Protein AF-A0A7S0TJA6-F1 (afdb_monomer)

Radius of gyration: 45.43 Å; Cα contacts (8 Å, |Δi|>4): 21; chains: 1; bounding box: 87×88×120 Å

InterPro domains:
  IPR029488 Hemingway/CFA97 [PF13879] (34-134)
  IPR038792 CFAP97 domain-containing protein 1/2 [PTHR33768] (17-173)

Solvent-accessible surface area (backbone atoms only — not comparable to full-atom values): 13278 Å² total; per-residue (Å²): 133,87,81,76,90,69,82,76,89,82,84,83,71,93,67,97,55,96,47,66,70,60,46,52,54,51,51,51,53,50,51,50,52,48,52,52,48,61,74,69,52,76,78,92,64,88,83,70,81,59,77,68,68,73,39,65,76,74,69,42,66,60,67,59,53,51,53,52,51,52,52,50,53,51,52,51,54,51,50,52,54,49,51,54,52,51,49,52,52,62,74,59,38,73,90,64,54,92,79,58,82,80,78,66,86,79,44,72,86,75,37,64,64,64,49,48,54,52,50,51,50,51,53,49,54,52,49,52,52,52,50,52,49,60,74,68,52,73,74,93,68,57,67,71,57,51,53,55,51,47,53,53,50,50,53,50,47,60,72,72,43,94,59,86,84,78,74,79,78,75,84,69,72,92,73,73,85,74,76,76,72,86,72,76,83,72,82,90,82,85,87,89,84,85,80,88,79,87,75,83,134

Sequence (201 aa):
MSKFYMAPLTGTENHVSANELLRHRVTQNDILRHKTRLKNMKPSIDNKPPQSSMLKHLVTNRKKKEIEFQRYSEIERENYRLLDKMSKIMVRGAANSVFGLHSNLNCPALDGEKARTRKTRILLEENQVMLRRILQTKPYYSTMEWDRHTEKTDELMGQMCRYPVRLAKNQGDSSSLHHGDTTAVSDTASQASSRLGSSRP

Organism: Hemiselmis andersenii (NCBI:txid464988)

pLDDT: mean 75.86, std 19.29, range [35.56, 98.38]

Mean predicted aligned error: 20.94 Å

Foldseek 3Di:
DDPDDDDPCPVPDDDPDPDPVVSVVVVVVVVVVVVVCVVPDDDPDDPDDDPVCPDPCNVDPPVVVVVVVVVVVVVVVVVVVVVVVVVVDVVVDCVCDDPNPPPPVPDVVPPVVNVVVVVVVVVVVVVVVVVVCVVPDDDPDDPVVVVVVVVVVQVVCCVPDPDDDPPPPPPPDPPDPPPPPPDDPPDPPDDDDDDDDDDDD

Structure (mmCIF, N/CA/C/O backbone):
data_AF-A0A7S0TJA6-F1
#
_entry.id   AF-A0A7S0TJA6-F1
#
loop_
_atom_site.group_PDB
_atom_site.id
_atom_site.type_symbol
_atom_site.label_atom_id
_atom_site.label_alt_id
_atom_site.label_comp_id
_atom_site.label_asym_id
_atom_site.label_entity_id
_atom_site.label_seq_id
_atom_site.pdbx_PDB_ins_code
_atom_site.Cartn_x
_atom_site.Cartn_y
_atom_site.Cartn_z
_atom_site.occupancy
_atom_site.B_iso_or_equiv
_atom_site.auth_seq_id
_atom_site.auth_comp_id
_atom_site.auth_asym_id
_atom_site.auth_atom_id
_atom_site.pdbx_PDB_model_num
ATOM 1 N N . MET A 1 1 ? -5.062 50.729 31.902 1.00 41.84 1 MET A N 1
ATOM 2 C CA . MET A 1 1 ? -5.967 50.393 33.026 1.00 41.84 1 MET A CA 1
ATOM 3 C C . MET A 1 1 ? -6.947 49.329 32.555 1.00 41.84 1 MET A C 1
ATOM 5 O O . MET A 1 1 ? -7.736 49.607 31.662 1.00 41.84 1 MET A O 1
ATOM 9 N N . SER A 1 2 ? -6.838 48.103 33.073 1.00 46.56 2 SER A N 1
ATOM 10 C CA . SER A 1 2 ? -7.750 47.006 32.724 1.00 46.56 2 SER A CA 1
ATOM 11 C C . SER A 1 2 ? -9.142 47.319 33.278 1.00 46.56 2 SER A C 1
ATOM 13 O O . SER A 1 2 ? -9.307 47.417 34.494 1.00 46.56 2 SER A O 1
ATOM 15 N N . LYS A 1 3 ? -10.123 47.552 32.400 1.00 55.75 3 LYS A N 1
ATOM 16 C CA . LYS A 1 3 ? -11.520 47.756 32.796 1.00 55.75 3 LYS A CA 1
ATOM 17 C C . LYS A 1 3 ? -12.084 46.395 33.205 1.00 55.75 3 LYS A C 1
ATOM 19 O O . LYS A 1 3 ? -12.455 45.597 32.350 1.00 55.75 3 LYS A O 1
ATOM 24 N N . PHE A 1 4 ? -12.090 46.106 34.504 1.00 64.12 4 PHE A N 1
ATOM 25 C CA . PHE A 1 4 ? -12.776 44.930 35.031 1.00 64.12 4 PHE A CA 1
ATOM 26 C C . PHE A 1 4 ? -14.278 45.079 34.776 1.00 64.12 4 PHE A C 1
ATOM 28 O O . PHE A 1 4 ? -14.872 46.094 35.130 1.00 64.12 4 PHE A O 1
ATOM 35 N N . TYR A 1 5 ? -14.871 44.082 34.123 1.00 69.31 5 TYR A N 1
ATOM 36 C CA . TYR A 1 5 ? -16.298 44.061 33.826 1.00 69.31 5 TYR A CA 1
ATOM 37 C C . TYR A 1 5 ? -17.110 44.017 35.130 1.00 69.31 5 TYR A C 1
ATOM 39 O O . TYR A 1 5 ? -16.955 43.098 35.934 1.00 69.31 5 TYR A O 1
ATOM 47 N N . MET A 1 6 ? -17.961 45.023 35.320 1.00 67.88 6 MET A N 1
ATOM 48 C CA . MET A 1 6 ? -19.033 45.062 36.316 1.00 67.88 6 MET A CA 1
ATOM 49 C C . MET A 1 6 ? -20.341 44.837 35.567 1.00 67.88 6 MET A C 1
ATOM 51 O O . MET A 1 6 ? -20.606 45.544 34.593 1.00 67.88 6 MET A O 1
ATOM 55 N N . ALA A 1 7 ? -21.155 43.877 36.004 1.00 66.38 7 ALA A N 1
ATOM 56 C CA . ALA A 1 7 ? -22.486 43.710 35.435 1.00 66.38 7 ALA A CA 1
ATOM 57 C C . ALA A 1 7 ? -23.307 45.001 35.665 1.00 66.38 7 ALA A C 1
ATOM 59 O O . ALA A 1 7 ? -23.239 45.583 36.755 1.00 66.38 7 ALA A O 1
ATOM 60 N N . PRO A 1 8 ? -24.035 45.508 34.655 1.00 66.50 8 PRO A N 1
ATOM 61 C CA . PRO A 1 8 ? -24.899 46.672 34.831 1.00 66.50 8 PRO A CA 1
ATOM 62 C C . PRO A 1 8 ? -26.010 46.351 35.838 1.00 66.50 8 PRO A C 1
ATOM 64 O O . PRO A 1 8 ? -26.447 45.210 35.929 1.00 66.50 8 PRO A O 1
ATOM 67 N N . LEU A 1 9 ? -26.459 47.348 36.606 1.00 67.06 9 LEU A N 1
ATOM 68 C CA . LEU A 1 9 ? -27.549 47.164 37.569 1.00 67.06 9 LEU A CA 1
ATOM 69 C C . LEU A 1 9 ? -28.839 46.847 36.808 1.00 67.06 9 LEU A C 1
ATOM 71 O O . LEU A 1 9 ? -29.436 47.731 36.202 1.00 67.06 9 LEU A O 1
ATOM 75 N N . THR A 1 10 ? -29.260 45.585 36.839 1.00 65.94 10 THR A N 1
ATOM 76 C CA . THR A 1 10 ? -30.475 45.114 36.151 1.00 65.94 10 THR A CA 1
ATOM 77 C C . THR A 1 10 ? -31.748 45.277 36.995 1.00 65.94 10 THR A C 1
ATOM 79 O O . THR A 1 10 ? -32.836 44.917 36.558 1.00 65.94 10 THR A O 1
ATOM 82 N N . GLY A 1 11 ? -31.631 45.859 38.197 1.00 61.41 11 GLY A N 1
ATOM 83 C CA . GLY A 1 11 ? -32.753 46.165 39.095 1.00 61.41 11 GLY A CA 1
ATOM 84 C C . GLY A 1 11 ? -33.255 44.981 39.928 1.00 61.41 11 GLY A C 1
ATOM 85 O O . GLY A 1 11 ? -34.062 45.175 40.829 1.00 61.41 11 GLY A O 1
ATOM 86 N N . THR A 1 12 ? -32.748 43.773 39.682 1.00 60.88 12 THR A N 1
ATOM 87 C CA . THR A 1 12 ? -33.172 42.536 40.362 1.00 60.88 12 THR A CA 1
ATOM 88 C C . THR A 1 12 ? -32.157 42.034 41.397 1.00 60.88 12 THR A C 1
ATOM 90 O O . THR A 1 12 ? -32.279 40.919 41.897 1.00 60.88 12 THR A O 1
ATOM 93 N N . GLU A 1 13 ? -31.119 42.820 41.695 1.00 64.31 13 GLU A N 1
ATOM 94 C CA . GLU A 1 13 ? -29.955 42.386 42.474 1.00 64.31 13 GLU A CA 1
ATOM 95 C C . GLU A 1 13 ? -29.950 42.982 43.891 1.00 64.31 13 GLU A C 1
ATOM 97 O O . GLU A 1 13 ? -29.995 44.204 44.070 1.00 64.31 13 GLU A O 1
ATOM 102 N N . ASN A 1 14 ? -29.817 42.115 44.903 1.00 60.31 14 ASN A N 1
ATOM 103 C CA . ASN A 1 14 ? -29.604 42.500 46.301 1.00 60.31 14 ASN A CA 1
ATOM 104 C C . ASN A 1 14 ? -28.180 43.057 46.467 1.00 60.31 14 ASN A C 1
ATOM 106 O O . ASN A 1 14 ? -27.226 42.304 46.665 1.00 60.31 14 ASN A O 1
ATOM 110 N N . HIS A 1 15 ? -28.016 44.373 46.360 1.00 62.72 15 HIS A N 1
ATOM 111 C CA . HIS A 1 15 ? -26.725 45.037 46.518 1.00 62.72 15 HIS A CA 1
ATOM 112 C C . HIS A 1 15 ? -26.526 45.506 47.963 1.00 62.72 15 HIS A C 1
ATOM 114 O O . HIS A 1 15 ? -27.429 46.038 48.600 1.00 62.72 15 HIS A O 1
ATOM 120 N N . VAL A 1 16 ? -25.311 45.318 48.482 1.00 63.62 16 VAL A N 1
ATOM 121 C CA . VAL A 1 16 ? -24.947 45.634 49.877 1.00 63.62 16 VAL A CA 1
ATOM 122 C C . VAL A 1 16 ? -24.983 47.147 50.157 1.00 63.62 16 VAL A C 1
ATOM 124 O O . VAL A 1 16 ? -25.139 47.560 51.302 1.00 63.62 16 VAL A O 1
ATOM 127 N N . SER A 1 17 ? -24.811 47.990 49.129 1.00 67.06 17 SER A N 1
ATOM 128 C CA . SER A 1 17 ? -24.777 49.454 49.254 1.00 67.06 17 SER A CA 1
ATOM 129 C C . SER A 1 17 ? -24.914 50.149 47.892 1.00 67.06 17 SER A C 1
ATOM 131 O O . SER A 1 17 ? -24.447 49.617 46.885 1.00 67.06 17 SER A O 1
ATOM 133 N N . ALA A 1 18 ? -25.482 51.362 47.872 1.00 67.31 18 ALA A N 1
ATOM 134 C CA . ALA A 1 18 ? -25.529 52.256 46.706 1.00 67.31 18 ALA A CA 1
ATOM 135 C C . ALA A 1 18 ? -24.167 52.911 46.363 1.00 67.31 18 ALA A C 1
ATOM 137 O O . ALA A 1 18 ? -24.057 53.641 45.382 1.00 67.31 18 ALA A O 1
ATOM 138 N N . ASN A 1 19 ? -23.121 52.679 47.169 1.00 80.06 19 ASN A N 1
ATOM 139 C CA . ASN A 1 19 ? -21.779 53.212 46.930 1.00 80.06 19 ASN A CA 1
ATOM 140 C C . ASN A 1 19 ? -20.977 52.324 45.956 1.00 80.06 19 ASN A C 1
ATOM 142 O O . ASN A 1 19 ? -20.667 51.167 46.257 1.00 80.06 19 ASN A O 1
ATOM 146 N N . GLU A 1 20 ? -20.569 52.902 44.822 1.00 75.25 20 GLU A N 1
ATOM 147 C CA . GLU A 1 20 ? -19.869 52.209 43.730 1.00 75.25 20 GLU A CA 1
ATOM 148 C C . GLU A 1 20 ? -18.533 51.571 44.158 1.00 75.25 20 GLU A C 1
ATOM 150 O O . GLU A 1 20 ? -18.198 50.468 43.727 1.00 75.25 20 GLU A O 1
ATOM 155 N N . LEU A 1 21 ? -17.781 52.197 45.073 1.00 80.06 21 LEU A N 1
ATOM 156 C CA . LEU A 1 21 ? -16.514 51.639 45.568 1.00 80.06 21 LEU A CA 1
ATOM 157 C C . LEU A 1 21 ? -16.731 50.354 46.372 1.00 80.06 21 LEU A C 1
ATOM 159 O O . LEU A 1 21 ? -15.963 49.393 46.255 1.00 80.06 21 LEU A O 1
ATOM 163 N N . LEU A 1 22 ? -17.782 50.334 47.195 1.00 80.19 22 LEU A N 1
ATOM 164 C CA . LEU A 1 22 ? -18.139 49.164 47.993 1.00 80.19 22 LEU A CA 1
ATOM 165 C C . LEU A 1 22 ? -18.620 48.032 47.090 1.00 80.19 22 LEU A C 1
ATOM 167 O O . LEU A 1 22 ? -18.188 46.892 47.258 1.00 80.19 22 LEU A O 1
ATOM 171 N N . ARG A 1 23 ? -19.428 48.358 46.080 1.00 79.00 23 ARG A N 1
ATOM 172 C CA . ARG A 1 23 ? -19.883 47.411 45.062 1.00 79.00 23 ARG A CA 1
ATOM 173 C C . ARG A 1 23 ? -18.719 46.799 44.284 1.00 79.00 23 ARG A C 1
ATOM 175 O O . ARG A 1 23 ? -18.663 45.575 44.128 1.00 79.00 23 ARG A O 1
ATOM 182 N N . HIS A 1 24 ? -17.750 47.620 43.879 1.00 81.12 24 HIS A N 1
ATOM 183 C CA . HIS A 1 24 ? -16.539 47.140 43.227 1.00 81.12 24 HIS A CA 1
ATOM 184 C C . HIS A 1 24 ? -15.785 46.154 44.129 1.00 81.12 24 HIS A C 1
ATOM 186 O O . HIS A 1 24 ? -15.479 45.040 43.710 1.00 81.12 24 HIS A O 1
ATOM 192 N N . ARG A 1 25 ? -15.539 46.510 45.397 1.00 84.00 25 ARG A N 1
ATOM 193 C CA . ARG A 1 25 ? -14.832 45.638 46.350 1.00 84.00 25 ARG A CA 1
ATOM 194 C C . ARG A 1 25 ? -15.566 44.313 46.597 1.00 84.00 25 ARG A C 1
ATOM 196 O O . ARG A 1 25 ? -14.919 43.269 46.604 1.00 84.00 25 ARG A O 1
ATOM 203 N N . VAL A 1 26 ? -16.887 44.338 46.785 1.00 83.94 26 VAL A N 1
ATOM 204 C CA . VAL A 1 26 ? -17.699 43.128 47.018 1.00 83.94 26 VAL A CA 1
ATOM 205 C C . VAL A 1 26 ? -17.649 42.205 45.806 1.00 83.94 26 VAL A C 1
ATOM 207 O O . VAL A 1 26 ? -17.304 41.036 45.948 1.00 83.94 26 VAL A O 1
ATOM 210 N N . THR A 1 27 ? -17.869 42.737 44.606 1.00 83.00 27 THR A N 1
ATOM 211 C CA . THR A 1 27 ? -17.836 41.926 43.383 1.00 83.00 27 THR A CA 1
ATOM 212 C C . THR A 1 27 ? -16.442 41.354 43.125 1.00 83.00 27 THR A C 1
ATOM 214 O O . THR A 1 27 ? -16.315 40.199 42.729 1.00 83.00 27 THR A O 1
ATOM 217 N N . GLN A 1 28 ? -15.373 42.114 43.395 1.00 85.19 28 GLN A N 1
ATOM 218 C CA . GLN A 1 28 ? -14.005 41.591 43.308 1.00 85.19 28 GLN A CA 1
ATOM 219 C C . GLN A 1 28 ? -13.795 40.434 44.291 1.00 85.19 28 GLN A C 1
ATOM 221 O O . GLN A 1 28 ? -13.287 39.385 43.900 1.00 85.19 28 GLN A O 1
ATOM 226 N N . ASN A 1 29 ? -14.243 40.574 45.540 1.00 88.44 29 ASN A N 1
ATOM 227 C CA . ASN A 1 29 ? -14.186 39.493 46.524 1.00 88.44 29 ASN A CA 1
ATOM 228 C C . ASN A 1 29 ? -15.014 38.269 46.103 1.00 88.44 29 ASN A C 1
ATOM 230 O O . ASN A 1 29 ? -14.578 37.139 46.317 1.00 88.44 29 ASN A O 1
ATOM 234 N N . ASP A 1 30 ? -16.168 38.469 45.473 1.00 87.38 30 ASP A N 1
ATOM 235 C CA . ASP A 1 30 ? -17.019 37.396 44.960 1.00 87.38 30 ASP A CA 1
ATOM 236 C C . ASP A 1 30 ? -16.374 36.672 43.777 1.00 87.38 30 ASP A C 1
ATOM 238 O O . ASP A 1 30 ? -16.362 35.441 43.745 1.00 87.38 30 ASP A O 1
ATOM 242 N N . ILE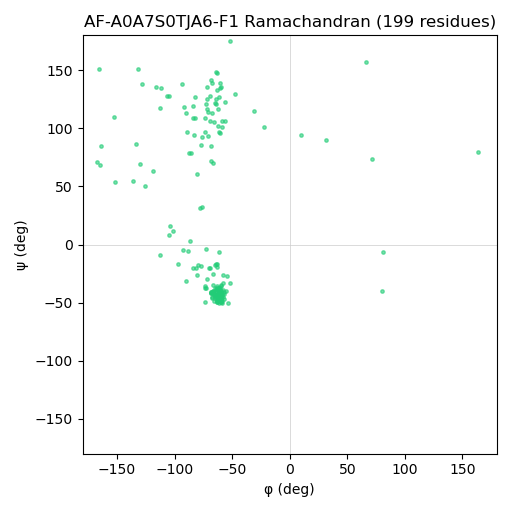 A 1 31 ? -15.753 37.414 42.856 1.00 89.38 31 ILE A N 1
ATOM 243 C CA . ILE A 1 31 ? -14.965 36.864 41.747 1.00 89.38 31 ILE A CA 1
ATOM 244 C C . ILE A 1 31 ? -13.777 36.071 42.289 1.00 89.38 31 ILE A C 1
ATOM 246 O O . ILE A 1 31 ? -13.522 34.955 41.834 1.00 89.38 31 ILE A O 1
ATOM 250 N N . LEU A 1 32 ? -13.049 36.614 43.267 1.00 92.88 32 LEU A N 1
ATOM 251 C CA . LEU A 1 32 ? -11.929 35.922 43.902 1.00 92.88 32 LEU A CA 1
ATOM 252 C C . LEU A 1 32 ? -12.408 34.643 44.594 1.00 92.88 32 LEU A C 1
ATOM 254 O O . LEU A 1 32 ? -11.830 33.582 44.366 1.00 92.88 32 LEU A O 1
ATOM 258 N N . ARG A 1 33 ? -13.506 34.707 45.355 1.00 93.31 33 ARG A N 1
ATOM 259 C CA . ARG A 1 33 ? -14.132 33.547 46.006 1.00 93.31 33 ARG A CA 1
ATOM 260 C C . ARG A 1 33 ? -14.620 32.508 44.994 1.00 93.31 33 ARG A C 1
ATOM 262 O O . ARG A 1 33 ? -14.518 31.310 45.239 1.00 93.31 33 ARG A O 1
ATOM 269 N N . HIS A 1 34 ? -15.149 32.936 43.854 1.00 94.44 34 HIS A N 1
ATOM 270 C CA . HIS A 1 34 ? -15.557 32.036 42.782 1.00 94.44 34 HIS A CA 1
ATOM 271 C C . HIS A 1 34 ? -14.344 31.350 42.143 1.00 94.44 34 HIS A C 1
ATOM 273 O O . HIS A 1 34 ? -14.330 30.129 42.007 1.00 94.44 34 HIS A O 1
ATOM 279 N N . LYS A 1 35 ? -13.281 32.103 41.842 1.00 95.00 35 LYS A N 1
ATOM 280 C CA . LYS A 1 35 ? -12.029 31.558 41.300 1.00 95.00 35 LYS A CA 1
ATOM 281 C C . LYS A 1 35 ? -11.358 30.575 42.258 1.00 95.00 35 LYS A C 1
ATOM 283 O O . LYS A 1 35 ? -10.867 29.542 41.809 1.00 95.00 35 LYS A O 1
ATOM 288 N N . THR A 1 36 ? -11.350 30.853 43.563 1.00 95.81 36 THR A N 1
ATOM 289 C CA . THR A 1 36 ? -10.804 29.917 44.559 1.00 95.81 36 THR A CA 1
ATOM 290 C C . THR A 1 36 ? -11.642 28.645 44.645 1.00 95.81 36 THR A C 1
ATOM 292 O O . THR A 1 36 ? -11.074 27.555 44.676 1.00 95.81 36 THR A O 1
ATOM 295 N N . ARG A 1 37 ? -12.978 28.751 44.593 1.00 95.25 37 ARG A N 1
ATOM 296 C CA . ARG A 1 37 ? -13.871 27.583 44.508 1.00 95.25 37 ARG A CA 1
ATOM 297 C C . ARG A 1 37 ? -13.607 26.753 43.256 1.00 95.25 37 ARG A C 1
ATOM 299 O O . ARG A 1 37 ? -13.447 25.549 43.387 1.00 95.25 37 ARG A O 1
ATOM 306 N N . LEU A 1 38 ? -13.497 27.377 42.080 1.00 93.56 38 LEU A N 1
ATOM 307 C CA . LEU A 1 38 ? -13.185 26.677 40.829 1.00 93.56 38 LEU A CA 1
ATOM 308 C C . LEU A 1 38 ? -11.834 25.959 40.893 1.00 93.56 38 LEU A C 1
ATOM 310 O O . LEU A 1 38 ? -11.737 24.809 40.483 1.00 93.56 38 LEU A O 1
ATOM 314 N N . LYS A 1 39 ? -10.804 26.612 41.446 1.00 93.62 39 LYS A N 1
ATOM 315 C CA . LYS A 1 39 ? -9.466 26.020 41.593 1.00 93.62 39 LYS A CA 1
ATOM 316 C C . LYS A 1 39 ? -9.461 24.801 42.522 1.00 93.62 39 LYS A C 1
ATOM 318 O O . LYS A 1 39 ? -8.716 23.859 42.280 1.00 93.62 39 LYS A O 1
ATOM 323 N N . ASN A 1 40 ? -10.277 24.830 43.573 1.00 94.38 40 ASN A N 1
ATOM 324 C CA . ASN A 1 40 ? -10.350 23.767 44.578 1.00 94.38 40 ASN A CA 1
ATOM 325 C C . ASN A 1 40 ? -11.428 22.713 44.270 1.00 94.38 40 ASN A C 1
ATOM 327 O O . ASN A 1 40 ? -11.564 21.736 45.009 1.00 94.38 40 ASN A O 1
ATOM 331 N N . MET A 1 41 ? -12.218 22.909 43.213 1.00 92.44 41 MET A N 1
ATOM 332 C CA . MET A 1 41 ? -13.281 21.993 42.824 1.00 92.44 41 MET A CA 1
ATOM 333 C C . MET A 1 41 ? -12.675 20.691 42.297 1.00 92.44 41 MET A C 1
ATOM 335 O O . MET A 1 41 ? -11.825 20.697 41.408 1.00 92.44 41 MET A O 1
ATOM 339 N N . LYS A 1 42 ? -13.123 19.556 42.840 1.00 86.88 42 LYS A N 1
ATOM 340 C CA . LYS A 1 42 ? -12.711 18.240 42.345 1.00 86.88 42 LYS A CA 1
ATOM 341 C C . LYS A 1 42 ? -13.380 17.981 40.986 1.00 86.88 42 LYS A C 1
ATOM 343 O O . LYS A 1 42 ? -14.577 18.250 40.861 1.00 86.88 42 LYS A O 1
ATOM 348 N N . PRO A 1 43 ? -12.655 17.466 39.978 1.00 85.88 43 PRO A N 1
ATOM 349 C CA . PRO A 1 43 ? -13.272 17.074 38.717 1.00 85.88 43 PRO A CA 1
ATOM 350 C C . PRO A 1 43 ? -14.275 15.938 38.963 1.00 85.88 43 PRO A C 1
ATOM 352 O O . PRO A 1 43 ? -13.968 14.980 39.669 1.00 85.88 43 PRO A O 1
ATOM 355 N N . SER A 1 44 ? -15.475 16.059 38.389 1.00 86.81 44 SER A N 1
ATOM 356 C CA . SER A 1 44 ? -16.537 15.047 38.522 1.00 86.81 44 SER A CA 1
ATOM 357 C C . SER A 1 44 ? -16.340 13.843 37.597 1.00 86.81 44 SER A C 1
ATOM 359 O O . SER A 1 44 ? -16.976 12.813 37.797 1.00 86.81 44 SER A O 1
ATOM 361 N N . ILE A 1 45 ? -15.504 13.986 36.567 1.00 86.94 45 ILE A N 1
ATOM 362 C CA . ILE A 1 45 ? -15.245 12.974 35.542 1.00 86.94 45 ILE A CA 1
ATOM 363 C C . ILE A 1 45 ? -13.731 12.791 35.454 1.00 86.94 45 ILE A C 1
ATOM 365 O O . ILE A 1 45 ? -12.977 13.768 35.515 1.00 86.94 45 ILE A O 1
ATOM 369 N N . ASP A 1 46 ? -13.288 11.542 35.338 1.00 85.50 46 ASP A N 1
ATOM 370 C CA . ASP A 1 46 ? -11.887 11.236 35.074 1.00 85.50 46 ASP A CA 1
ATOM 371 C C . ASP A 1 46 ? -11.537 11.604 33.625 1.00 85.50 46 ASP A C 1
ATOM 373 O O . ASP A 1 46 ? -12.075 11.033 32.681 1.00 85.50 46 ASP A O 1
ATOM 377 N N . ASN A 1 47 ? -10.630 12.568 33.464 1.00 84.88 47 ASN A N 1
ATOM 378 C CA . ASN A 1 47 ? -10.120 13.013 32.165 1.00 84.88 47 ASN A CA 1
ATOM 379 C C . ASN A 1 47 ? -8.732 12.428 31.852 1.00 84.88 47 ASN A C 1
ATOM 381 O O . ASN A 1 47 ? -8.047 12.910 30.947 1.00 84.88 47 ASN A O 1
ATOM 385 N N . LYS A 1 48 ? -8.260 11.436 32.618 1.00 85.50 48 LYS A N 1
ATOM 386 C CA . LYS A 1 48 ? -6.988 10.775 32.321 1.00 85.50 48 LYS A CA 1
ATOM 387 C C . LYS A 1 48 ? -7.111 9.955 31.034 1.00 85.50 48 LYS A C 1
ATOM 389 O O . LYS A 1 48 ? -8.138 9.315 30.805 1.00 85.50 48 LYS A O 1
ATOM 394 N N . PRO A 1 49 ? -6.064 9.932 30.193 1.00 81.81 49 PRO A N 1
ATOM 395 C CA . PRO A 1 49 ? -6.056 9.056 29.035 1.00 81.81 49 PRO A CA 1
ATOM 396 C C . PRO A 1 49 ? -6.154 7.592 29.500 1.00 81.81 49 PRO A C 1
ATOM 398 O O . PRO A 1 49 ? -5.515 7.216 30.489 1.00 81.81 49 PRO A O 1
ATOM 401 N N . PRO A 1 50 ? -6.942 6.748 28.813 1.00 85.88 50 PRO A N 1
ATOM 402 C CA . PRO A 1 50 ? -7.091 5.353 29.199 1.00 85.88 50 PRO A CA 1
ATOM 403 C C . PRO A 1 50 ? -5.750 4.624 29.073 1.00 85.88 50 PRO A C 1
ATOM 405 O O . PRO A 1 50 ? -4.958 4.918 28.175 1.00 85.88 50 PRO A O 1
ATOM 408 N N . GLN A 1 51 ? -5.512 3.622 29.925 1.00 80.06 51 GLN A N 1
ATOM 409 C CA . GLN A 1 51 ? -4.297 2.785 29.884 1.00 80.06 51 GLN A CA 1
ATOM 410 C C . GLN A 1 51 ? -4.074 2.144 28.502 1.00 80.06 51 GLN A C 1
ATOM 412 O O . GLN A 1 51 ? -2.939 1.912 28.090 1.00 80.06 51 GLN A O 1
ATOM 417 N N . SER A 1 52 ? -5.160 1.933 27.748 1.00 78.75 52 SER A N 1
ATOM 418 C CA . SER A 1 52 ? -5.120 1.435 26.374 1.00 78.75 52 SER A CA 1
ATOM 419 C C . SER A 1 52 ? -4.295 2.323 25.432 1.00 78.75 52 SER A C 1
ATOM 421 O O . SER A 1 52 ? -3.608 1.820 24.547 1.00 78.75 52 SER A O 1
ATOM 423 N N . SER A 1 53 ? -4.279 3.637 25.656 1.00 78.62 53 SER A N 1
ATOM 424 C CA . SER A 1 53 ? -3.503 4.583 24.843 1.00 78.62 53 SER A CA 1
ATOM 425 C C . SER A 1 53 ? -1.985 4.365 24.915 1.00 78.62 53 SER A C 1
ATOM 427 O O . SER A 1 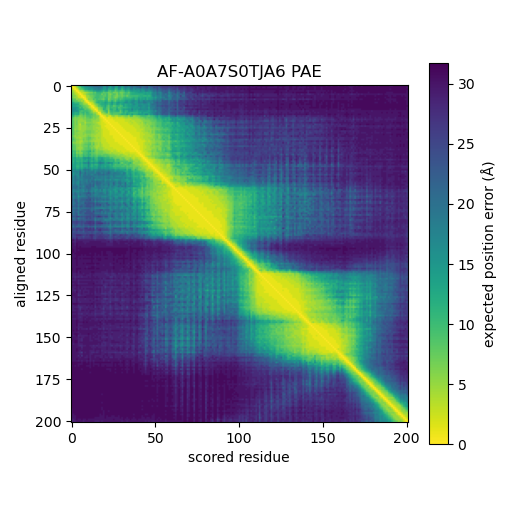53 ? -1.272 4.793 24.012 1.00 78.62 53 SER A O 1
ATOM 429 N N . MET A 1 54 ? -1.481 3.664 25.939 1.00 78.44 54 MET A N 1
ATOM 430 C CA . MET A 1 54 ? -0.050 3.383 26.107 1.00 78.44 54 MET A CA 1
ATOM 431 C C . MET A 1 54 ? 0.406 2.092 25.408 1.00 78.44 54 MET A C 1
ATOM 433 O O . MET A 1 54 ? 1.606 1.801 25.375 1.00 78.44 54 MET A O 1
ATOM 437 N N . LEU A 1 55 ? -0.506 1.300 24.824 1.00 84.00 55 LEU A N 1
ATOM 438 C CA . LEU A 1 55 ? -0.106 0.097 24.095 1.00 84.00 55 LEU A CA 1
ATOM 439 C C . LEU A 1 55 ? 0.572 0.463 22.772 1.00 84.00 55 LEU A C 1
ATOM 441 O O . LEU A 1 55 ? 0.008 1.131 21.906 1.00 84.00 55 LEU A O 1
ATOM 445 N N . LYS A 1 56 ? 1.786 -0.062 22.576 1.00 77.44 56 LYS A N 1
ATOM 446 C CA . LYS A 1 56 ? 2.640 0.211 21.406 1.00 77.44 56 LYS A CA 1
ATOM 447 C C . LYS A 1 56 ? 1.933 -0.015 20.060 1.00 77.44 56 LYS A C 1
ATOM 449 O O . LYS A 1 56 ? 2.212 0.706 19.104 1.00 77.44 56 LYS A O 1
ATOM 454 N N . HIS A 1 57 ? 1.021 -0.989 19.988 1.00 79.38 57 HIS A N 1
ATOM 455 C CA . HIS A 1 57 ? 0.277 -1.321 18.768 1.00 79.38 57 HIS A CA 1
ATOM 456 C C . HIS A 1 57 ? -0.870 -0.346 18.445 1.00 79.38 57 HIS A C 1
ATOM 458 O O . HIS A 1 57 ? -1.307 -0.310 17.300 1.00 79.38 57 HIS A O 1
ATOM 464 N N . LEU A 1 58 ? -1.334 0.451 19.416 1.00 79.31 58 LEU A N 1
ATOM 465 C CA . LEU A 1 58 ? -2.309 1.531 19.206 1.00 79.31 58 LEU A CA 1
ATOM 466 C C . LEU A 1 58 ? -1.615 2.864 18.896 1.00 79.31 58 LEU A C 1
ATOM 468 O O . LEU A 1 58 ? -2.122 3.656 18.110 1.00 79.31 58 LEU A O 1
ATOM 472 N N . VAL A 1 59 ? -0.419 3.079 19.451 1.00 83.44 59 VAL A N 1
ATOM 473 C CA . VAL A 1 59 ? 0.402 4.274 19.189 1.00 83.44 59 VAL A CA 1
ATOM 474 C C . VAL A 1 59 ? 1.038 4.232 17.796 1.00 83.44 59 VAL A C 1
ATOM 476 O O . VAL A 1 59 ? 1.162 5.255 17.126 1.00 83.44 59 VAL A O 1
ATOM 479 N N . THR A 1 60 ? 1.466 3.050 17.343 1.00 85.62 60 THR A N 1
ATOM 480 C CA . THR A 1 60 ? 2.184 2.898 16.073 1.00 85.62 60 THR A CA 1
ATOM 481 C C . THR A 1 60 ? 1.361 2.132 15.048 1.00 85.62 60 THR A C 1
ATOM 483 O O . THR A 1 60 ? 1.143 0.930 15.180 1.00 85.62 60 THR A O 1
ATOM 486 N N . ASN A 1 61 ? 1.024 2.789 13.938 1.00 87.44 61 ASN A N 1
ATOM 487 C CA . ASN A 1 61 ? 0.471 2.105 12.774 1.00 87.44 61 ASN A CA 1
ATOM 488 C C . ASN A 1 61 ? 1.587 1.360 12.014 1.00 87.44 61 ASN A C 1
ATOM 490 O O . ASN A 1 61 ? 2.260 1.926 11.149 1.00 87.44 61 ASN A O 1
ATOM 494 N N . ARG A 1 62 ? 1.792 0.080 12.353 1.00 89.69 62 ARG A N 1
ATOM 495 C CA . ARG A 1 62 ? 2.825 -0.778 11.743 1.00 89.69 62 ARG A CA 1
ATOM 496 C C . ARG A 1 62 ? 2.672 -0.880 10.224 1.00 89.69 62 ARG A C 1
ATOM 498 O O . ARG A 1 62 ? 3.664 -0.777 9.516 1.00 89.69 62 ARG A O 1
ATOM 505 N N . LYS A 1 63 ? 1.438 -1.008 9.722 1.00 92.88 63 LYS A N 1
ATOM 506 C CA . LYS A 1 63 ? 1.163 -1.112 8.281 1.00 92.88 63 LYS A CA 1
ATOM 507 C C . LYS A 1 63 ? 1.578 0.152 7.531 1.00 92.88 63 LYS A C 1
ATOM 509 O O . LYS A 1 63 ? 2.144 0.060 6.450 1.00 92.88 63 LYS A O 1
ATOM 514 N N . LYS A 1 64 ? 1.340 1.330 8.115 1.00 94.31 64 LYS A N 1
ATOM 515 C CA . LYS A 1 64 ? 1.799 2.598 7.534 1.00 94.31 64 LYS A CA 1
ATOM 516 C C . LYS A 1 64 ? 3.326 2.631 7.408 1.00 94.31 64 LYS A C 1
ATOM 518 O O . LYS A 1 64 ? 3.820 2.963 6.339 1.00 94.31 64 LYS A O 1
ATOM 523 N N . LYS A 1 65 ? 4.050 2.246 8.467 1.00 93.56 65 LYS A N 1
ATOM 524 C CA . LYS A 1 65 ? 5.525 2.190 8.455 1.00 93.56 65 LYS A CA 1
ATOM 525 C C . LYS A 1 65 ? 6.062 1.201 7.420 1.00 93.56 65 LYS A C 1
ATOM 527 O O . LYS A 1 65 ? 7.020 1.513 6.731 1.00 93.56 65 LYS A O 1
ATOM 532 N N . GLU A 1 66 ? 5.426 0.041 7.295 1.00 96.25 66 GLU A N 1
ATOM 533 C CA . GLU A 1 66 ? 5.768 -0.973 6.292 1.00 96.25 66 GLU A CA 1
ATOM 534 C C . GLU A 1 66 ? 5.634 -0.422 4.863 1.00 96.25 66 GLU A C 1
ATOM 536 O O . GLU A 1 66 ? 6.559 -0.523 4.065 1.00 96.25 66 GLU A O 1
ATOM 541 N N . ILE A 1 67 ? 4.500 0.217 4.553 1.00 97.56 67 ILE A N 1
ATOM 542 C CA . ILE A 1 67 ? 4.242 0.813 3.232 1.00 97.56 67 ILE A CA 1
ATOM 543 C C . ILE A 1 67 ? 5.253 1.921 2.930 1.00 97.56 67 ILE A C 1
ATOM 545 O O . ILE A 1 67 ? 5.739 2.038 1.810 1.00 97.56 67 ILE A O 1
ATOM 549 N N . GLU A 1 68 ? 5.559 2.748 3.924 1.00 97.44 68 GLU A N 1
ATOM 550 C CA . GLU A 1 68 ? 6.534 3.823 3.787 1.00 97.44 68 GLU A CA 1
ATOM 551 C C . GLU A 1 68 ? 7.947 3.272 3.533 1.00 97.44 68 GLU A C 1
ATOM 553 O O . GLU A 1 68 ? 8.617 3.724 2.608 1.00 97.44 68 GLU A O 1
ATOM 558 N N . PHE A 1 69 ? 8.352 2.226 4.257 1.00 97.62 69 PHE A N 1
ATOM 559 C CA . PHE A 1 69 ? 9.608 1.517 4.009 1.00 97.62 69 PHE A CA 1
ATOM 560 C C . PHE A 1 69 ? 9.6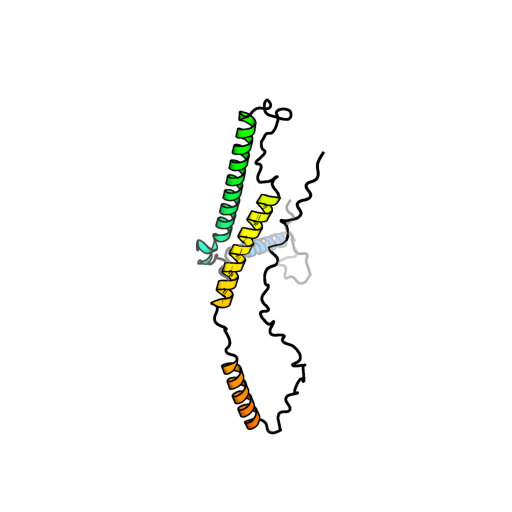75 0.923 2.593 1.00 97.62 69 PHE A C 1
ATOM 562 O O . PHE A 1 69 ? 10.673 1.105 1.900 1.00 97.62 69 PHE A O 1
ATOM 569 N N . GLN A 1 70 ? 8.603 0.269 2.132 1.00 97.56 70 GLN A N 1
ATOM 570 C CA . GLN A 1 70 ? 8.530 -0.286 0.775 1.00 97.56 70 GLN A CA 1
ATOM 571 C C . GLN A 1 70 ? 8.689 0.804 -0.292 1.00 97.56 70 GLN A C 1
ATOM 573 O O . GLN A 1 70 ? 9.486 0.643 -1.213 1.00 97.56 70 GLN A O 1
ATOM 578 N N . ARG A 1 71 ? 8.007 1.946 -0.130 1.00 98.19 71 ARG A N 1
ATOM 579 C CA . ARG A 1 71 ? 8.139 3.094 -1.041 1.00 98.19 71 ARG A CA 1
ATOM 580 C C . ARG A 1 71 ? 9.567 3.631 -1.096 1.00 98.19 71 ARG A C 1
ATOM 582 O O . ARG A 1 71 ? 10.076 3.869 -2.186 1.00 98.19 71 ARG A O 1
ATOM 589 N N . TYR A 1 72 ? 10.222 3.813 0.052 1.00 98.38 72 TYR A N 1
ATOM 590 C CA . TYR A 1 72 ? 11.611 4.281 0.071 1.00 98.38 72 TYR A CA 1
ATOM 591 C C . TYR A 1 72 ? 12.563 3.273 -0.576 1.00 98.38 72 TYR A C 1
ATOM 593 O O . TYR A 1 72 ? 13.409 3.672 -1.371 1.00 98.38 72 TYR A O 1
ATOM 601 N N . SER A 1 73 ? 12.375 1.975 -0.329 1.00 98.12 73 SER A N 1
ATOM 602 C CA . SER A 1 73 ? 13.181 0.923 -0.958 1.00 98.12 73 SER A CA 1
ATOM 603 C C . SER A 1 73 ? 13.036 0.910 -2.487 1.00 98.12 73 SER A C 1
ATOM 605 O O . SER A 1 73 ? 14.020 0.744 -3.211 1.00 98.12 73 SER A O 1
ATOM 607 N N . GLU A 1 74 ? 11.825 1.140 -3.002 1.00 98.25 74 GLU A N 1
ATOM 608 C CA . GLU A 1 74 ? 11.586 1.288 -4.441 1.00 98.25 74 GLU A CA 1
ATOM 609 C C . GLU A 1 74 ? 12.306 2.511 -5.016 1.00 98.25 74 GLU A C 1
ATOM 611 O O . GLU A 1 74 ? 12.994 2.385 -6.031 1.00 98.25 74 GLU A O 1
ATOM 616 N N . ILE A 1 75 ? 12.205 3.665 -4.347 1.00 98.25 75 ILE A N 1
ATOM 617 C CA . ILE A 1 75 ? 12.884 4.905 -4.747 1.00 98.25 75 ILE A CA 1
ATOM 618 C C . ILE A 1 75 ? 14.403 4.711 -4.773 1.00 98.25 75 ILE A C 1
ATOM 620 O O . ILE A 1 75 ? 15.058 5.092 -5.740 1.00 98.25 75 ILE A O 1
ATOM 624 N N . GLU A 1 76 ? 14.983 4.088 -3.749 1.00 98.25 76 GLU A N 1
ATOM 625 C CA . GLU A 1 76 ? 16.423 3.822 -3.694 1.00 98.25 76 GLU A CA 1
ATOM 626 C C . GLU A 1 76 ? 16.869 2.906 -4.833 1.00 98.25 76 GLU A C 1
ATOM 628 O O . GLU A 1 76 ? 17.846 3.203 -5.523 1.00 98.25 76 GLU A O 1
ATOM 633 N N . ARG A 1 77 ? 16.122 1.829 -5.101 1.00 98.38 77 ARG A N 1
ATOM 634 C CA . ARG A 1 77 ? 16.405 0.920 -6.220 1.00 98.38 77 ARG A CA 1
ATOM 635 C C . ARG A 1 77 ? 16.377 1.650 -7.566 1.00 98.38 77 ARG A C 1
ATOM 637 O O . ARG A 1 77 ? 17.240 1.415 -8.414 1.00 98.38 77 ARG A O 1
ATOM 644 N N . GLU A 1 78 ? 15.387 2.514 -7.776 1.00 98.06 78 GLU A N 1
ATOM 645 C CA . GLU A 1 78 ? 15.263 3.345 -8.980 1.00 98.06 78 GLU A CA 1
ATOM 646 C C . GLU A 1 78 ? 16.439 4.329 -9.099 1.00 98.06 78 GLU A C 1
ATOM 648 O O . GLU A 1 78 ? 17.049 4.429 -10.167 1.00 98.06 78 GLU A O 1
ATOM 653 N N . ASN A 1 79 ? 16.826 4.977 -7.996 1.00 97.56 79 ASN A N 1
ATOM 654 C CA . ASN A 1 79 ? 17.969 5.890 -7.940 1.00 97.56 79 ASN A CA 1
ATOM 655 C C . ASN A 1 79 ? 19.281 5.177 -8.284 1.00 97.56 79 ASN A C 1
ATOM 657 O O . ASN A 1 79 ? 20.041 5.665 -9.121 1.00 97.56 79 ASN A O 1
ATOM 661 N N . TYR A 1 80 ? 19.530 3.989 -7.723 1.00 98.19 80 TYR A N 1
ATOM 662 C CA . TYR A 1 80 ? 20.696 3.178 -8.083 1.00 98.19 80 TYR A CA 1
ATOM 663 C C . TYR A 1 80 ? 20.704 2.821 -9.568 1.00 98.19 80 TYR A C 1
ATOM 665 O O . TYR A 1 80 ? 21.735 2.937 -10.232 1.00 98.19 80 TYR A O 1
ATOM 673 N N . ARG A 1 81 ? 19.549 2.434 -10.122 1.00 97.25 81 ARG A N 1
ATOM 674 C CA . ARG A 1 81 ? 19.422 2.120 -11.550 1.00 97.25 81 ARG A CA 1
ATOM 675 C C . ARG A 1 81 ? 19.694 3.337 -12.435 1.00 97.25 81 ARG A C 1
ATOM 677 O O . ARG A 1 81 ? 20.277 3.187 -13.510 1.00 97.25 81 ARG A O 1
ATOM 684 N N . LEU A 1 82 ? 19.253 4.521 -12.021 1.00 96.50 82 LEU A N 1
ATOM 685 C CA . LEU A 1 82 ? 19.525 5.766 -12.733 1.00 96.50 82 LEU A CA 1
ATOM 686 C C . LEU A 1 82 ? 21.019 6.096 -12.703 1.00 96.50 82 LEU A C 1
ATOM 688 O O . LEU A 1 82 ? 21.601 6.353 -13.756 1.00 96.50 82 LEU A O 1
ATOM 692 N N . LEU A 1 83 ? 21.644 6.037 -11.526 1.00 96.56 83 LEU A N 1
ATOM 693 C CA . LEU A 1 83 ? 23.070 6.314 -11.351 1.00 96.56 83 LEU A CA 1
ATOM 694 C C . LEU A 1 83 ? 23.948 5.344 -12.149 1.00 96.56 83 LEU A C 1
ATOM 696 O O . LEU A 1 83 ? 24.876 5.787 -12.819 1.00 96.56 83 LEU A O 1
ATOM 700 N N . ASP A 1 84 ? 23.622 4.050 -12.162 1.00 94.44 84 ASP A N 1
ATOM 701 C CA . ASP A 1 84 ? 24.308 3.047 -12.989 1.00 94.44 84 ASP A CA 1
ATOM 702 C C . ASP A 1 84 ? 24.239 3.397 -14.487 1.00 94.44 84 ASP A C 1
ATOM 704 O O . ASP A 1 84 ? 25.248 3.369 -15.195 1.00 94.44 84 ASP A O 1
ATOM 708 N N . LYS A 1 85 ? 23.061 3.802 -14.981 1.00 90.00 85 LYS A N 1
ATOM 709 C CA . LYS A 1 85 ? 22.899 4.240 -16.376 1.00 90.00 85 LYS A CA 1
ATOM 710 C C . LYS A 1 85 ? 23.684 5.514 -16.678 1.00 90.00 85 LYS A C 1
ATOM 712 O O . LYS A 1 85 ? 24.339 5.576 -17.715 1.00 90.00 85 LYS A O 1
ATOM 717 N N . MET A 1 86 ? 23.631 6.508 -15.792 1.00 87.75 86 MET A N 1
ATOM 718 C CA . MET A 1 86 ? 24.374 7.761 -15.950 1.00 87.75 86 MET A CA 1
ATOM 719 C C . MET A 1 86 ? 25.880 7.504 -15.951 1.00 87.75 86 MET A C 1
ATOM 721 O O . MET A 1 86 ? 26.572 7.973 -16.847 1.00 87.75 86 MET A O 1
ATOM 725 N N . SER A 1 87 ? 26.373 6.669 -15.035 1.00 89.81 87 SER A N 1
ATOM 726 C CA . SER A 1 87 ? 27.773 6.243 -14.993 1.00 89.81 87 SER A CA 1
ATOM 727 C C . SER A 1 87 ? 28.198 5.573 -16.301 1.00 89.81 87 SER A C 1
ATOM 729 O O . SER A 1 87 ? 29.202 5.964 -16.892 1.00 89.81 87 SER A O 1
ATOM 731 N N . LYS A 1 88 ? 27.397 4.640 -16.832 1.00 84.81 88 LYS A N 1
ATOM 732 C CA . LYS A 1 88 ? 27.667 3.995 -18.130 1.00 84.81 88 LYS A CA 1
ATOM 733 C C . LYS A 1 88 ? 27.727 4.991 -19.286 1.00 84.81 88 LYS A C 1
ATOM 735 O O . LYS A 1 88 ? 28.584 4.848 -20.155 1.00 84.81 88 LYS A O 1
ATOM 740 N N . ILE A 1 89 ? 26.845 5.993 -19.301 1.00 82.69 89 ILE A N 1
ATOM 741 C CA . ILE A 1 89 ? 26.862 7.069 -20.304 1.00 82.69 89 ILE A CA 1
ATOM 742 C C . ILE A 1 89 ? 28.142 7.906 -20.164 1.00 82.69 89 ILE A C 1
ATOM 744 O O . ILE A 1 89 ? 28.820 8.148 -21.161 1.00 82.69 89 ILE A O 1
ATOM 748 N N . MET A 1 90 ? 28.503 8.292 -18.937 1.00 80.00 90 MET A N 1
ATOM 749 C CA . MET A 1 90 ? 29.700 9.088 -18.648 1.00 80.00 90 MET A CA 1
ATOM 750 C C . MET A 1 90 ? 30.990 8.354 -19.034 1.00 80.00 90 MET A C 1
ATOM 752 O O . MET A 1 90 ? 31.840 8.937 -19.700 1.00 80.00 90 MET A O 1
ATOM 756 N N . VAL A 1 91 ? 31.119 7.069 -18.677 1.00 78.56 91 VAL A N 1
ATOM 757 C CA . VAL A 1 91 ? 32.288 6.230 -19.002 1.00 78.56 91 VAL A CA 1
ATOM 758 C C . VAL A 1 91 ? 32.395 5.972 -20.505 1.00 78.56 91 VAL A C 1
ATOM 760 O O . VAL A 1 91 ? 33.492 5.989 -21.057 1.00 78.56 91 VAL A O 1
ATOM 763 N N . ARG A 1 92 ? 31.269 5.741 -21.194 1.00 70.19 92 ARG A N 1
ATOM 764 C CA . ARG A 1 92 ? 31.263 5.477 -22.641 1.00 70.19 92 ARG A CA 1
ATOM 765 C C . ARG A 1 92 ? 31.623 6.715 -23.477 1.00 70.19 92 ARG A C 1
ATOM 767 O O . ARG A 1 92 ? 32.051 6.535 -24.618 1.00 70.19 92 ARG A O 1
ATOM 774 N N . GLY A 1 93 ? 31.490 7.920 -22.909 1.00 59.72 93 GLY A N 1
ATOM 775 C CA . GLY A 1 93 ? 31.865 9.203 -23.511 1.00 59.72 93 GLY A CA 1
ATOM 776 C C . GLY A 1 93 ? 31.032 9.598 -24.742 1.00 59.72 93 GLY A C 1
ATOM 777 O O . GLY A 1 93 ? 30.473 8.756 -25.446 1.00 59.72 93 GLY A O 1
ATOM 778 N N . ALA A 1 94 ? 30.982 10.899 -25.057 1.00 54.97 94 ALA A N 1
ATOM 779 C CA . ALA A 1 94 ? 30.292 11.422 -26.248 1.00 54.97 94 ALA A CA 1
ATOM 780 C C . ALA A 1 94 ? 30.894 10.925 -27.582 1.00 54.97 94 ALA A C 1
ATOM 782 O O . ALA A 1 94 ? 30.222 10.968 -28.612 1.00 54.97 94 ALA A O 1
ATOM 783 N N . ALA A 1 95 ? 32.125 10.398 -27.561 1.00 51.44 95 ALA A N 1
ATOM 784 C CA . ALA A 1 95 ? 32.832 9.867 -28.731 1.00 51.44 95 ALA A CA 1
ATOM 785 C C . ALA A 1 95 ? 32.165 8.621 -29.351 1.00 51.44 95 ALA A C 1
ATOM 787 O O . ALA A 1 95 ? 32.415 8.303 -30.508 1.00 51.44 95 ALA A O 1
ATOM 788 N N . ASN A 1 96 ? 31.275 7.948 -28.614 1.00 52.47 96 ASN A N 1
ATOM 789 C CA . ASN A 1 96 ? 30.458 6.842 -29.121 1.00 52.47 96 ASN A CA 1
ATOM 790 C C . ASN A 1 96 ? 28.996 7.251 -29.378 1.00 52.47 96 ASN A C 1
ATOM 792 O O . ASN A 1 96 ? 28.128 6.377 -29.446 1.00 52.47 96 ASN A O 1
ATOM 796 N N . SER A 1 97 ? 28.697 8.555 -29.449 1.00 55.44 97 SER A N 1
ATOM 797 C CA . SER A 1 97 ? 27.333 9.061 -29.607 1.00 55.44 97 SER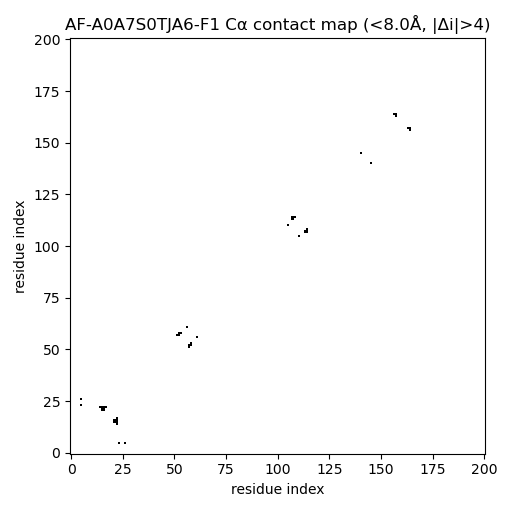 A CA 1
ATOM 798 C C . SER A 1 97 ? 27.097 9.715 -30.974 1.00 55.44 97 SER A C 1
ATOM 800 O O . SER A 1 97 ? 27.885 10.519 -31.465 1.00 55.44 97 SER A O 1
ATOM 802 N N . VAL A 1 98 ? 25.954 9.340 -31.552 1.00 52.56 98 VAL A N 1
ATOM 803 C CA . VAL A 1 98 ? 25.221 9.927 -32.686 1.00 52.56 98 VAL A CA 1
ATOM 804 C C . VAL A 1 98 ? 25.714 9.603 -34.107 1.00 52.56 98 VAL A C 1
ATOM 806 O O . VAL A 1 98 ? 24.863 9.299 -34.935 1.00 52.56 98 VAL A O 1
ATOM 809 N N . PHE A 1 99 ? 27.018 9.553 -34.410 1.00 47.19 99 PHE A N 1
ATOM 810 C CA . PHE A 1 99 ? 27.498 9.238 -35.783 1.00 47.19 99 PHE A CA 1
ATOM 811 C C . PHE A 1 99 ? 28.249 7.906 -35.944 1.00 47.19 99 PHE A C 1
ATOM 813 O O . PHE A 1 99 ? 28.504 7.469 -37.065 1.00 47.19 99 PHE A O 1
ATOM 820 N N . GLY A 1 100 ? 28.578 7.221 -34.849 1.00 48.19 100 GLY A N 1
ATOM 821 C CA . GLY A 1 100 ? 29.160 5.881 -34.901 1.00 48.19 100 GLY A CA 1
ATOM 822 C C . GLY A 1 100 ? 28.061 4.835 -35.030 1.00 48.19 100 GLY A C 1
ATOM 823 O O . GLY A 1 100 ? 27.317 4.629 -34.075 1.00 48.19 100 GLY A O 1
ATOM 824 N N . LEU A 1 101 ? 27.957 4.214 -36.208 1.00 49.06 101 LEU A N 1
ATOM 825 C CA . LEU A 1 101 ? 27.078 3.094 -36.562 1.00 49.06 101 LEU A CA 1
ATOM 826 C C . LEU A 1 101 ? 26.630 2.281 -35.332 1.00 49.06 101 LEU A C 1
ATOM 828 O O . LEU A 1 101 ? 27.379 1.461 -34.798 1.00 49.06 101 LEU A O 1
ATOM 832 N N . HIS A 1 102 ? 25.399 2.513 -34.870 1.00 52.41 102 HIS A N 1
ATOM 833 C CA . HIS A 1 102 ? 24.790 1.717 -33.811 1.00 52.41 102 HIS A CA 1
ATOM 834 C C . HIS A 1 102 ? 24.526 0.305 -34.357 1.00 52.41 102 HIS A C 1
ATOM 836 O O . HIS A 1 102 ? 23.415 -0.014 -34.764 1.00 52.41 102 HIS A O 1
ATOM 842 N N . SER A 1 103 ? 25.522 -0.580 -34.319 1.00 53.53 103 SER A N 1
ATOM 843 C CA . SER A 1 103 ? 25.352 -2.015 -34.586 1.00 53.53 103 SER A CA 1
ATOM 844 C C . SER A 1 103 ? 24.707 -2.752 -33.404 1.00 53.53 103 SER A C 1
ATOM 846 O O . SER A 1 103 ? 24.945 -3.935 -33.177 1.00 53.53 103 SER A O 1
ATOM 848 N N . ASN A 1 104 ? 23.821 -2.090 -32.654 1.00 53.53 104 ASN A N 1
ATOM 849 C CA . ASN A 1 104 ? 22.941 -2.776 -31.714 1.00 53.53 104 ASN A CA 1
ATOM 850 C C . ASN A 1 104 ? 21.756 -3.371 -32.488 1.00 53.53 104 ASN A C 1
ATOM 852 O O . ASN A 1 104 ? 20.599 -3.046 -32.234 1.00 53.53 104 ASN A O 1
ATOM 856 N N . LEU A 1 105 ? 22.066 -4.275 -33.422 1.00 54.41 105 LEU A N 1
ATOM 857 C CA . LEU A 1 105 ? 21.112 -5.085 -34.193 1.00 54.41 105 LEU A CA 1
ATOM 858 C C . LEU A 1 105 ? 20.259 -5.998 -33.295 1.00 54.41 105 LEU A C 1
ATOM 860 O O . LEU A 1 105 ? 19.331 -6.649 -33.759 1.00 54.41 105 LEU A O 1
ATOM 864 N N . ASN A 1 106 ? 20.563 -6.046 -31.997 1.00 54.59 106 ASN A N 1
ATOM 865 C CA . ASN A 1 106 ? 19.900 -6.893 -31.022 1.00 54.59 106 ASN A CA 1
ATOM 866 C C . ASN A 1 106 ? 19.380 -6.062 -29.838 1.00 54.59 106 ASN A C 1
ATOM 868 O O . ASN A 1 106 ? 19.656 -6.365 -28.682 1.00 54.59 106 ASN A O 1
ATOM 872 N N . CYS A 1 107 ? 18.644 -4.983 -30.119 1.00 57.47 107 CYS A N 1
ATOM 873 C CA . CYS A 1 107 ? 17.861 -4.285 -29.102 1.00 57.47 107 CYS A CA 1
ATOM 874 C C . CYS A 1 107 ? 16.519 -5.018 -28.913 1.00 57.47 107 CYS A C 1
ATOM 876 O O . CYS A 1 107 ? 15.654 -4.925 -29.787 1.00 57.47 107 CYS A O 1
ATOM 878 N N . PRO A 1 108 ? 16.276 -5.714 -27.785 1.00 56.34 108 PRO A N 1
ATOM 879 C CA . PRO A 1 108 ? 15.035 -6.468 -27.582 1.00 56.34 108 PRO A CA 1
ATOM 880 C C . PRO A 1 108 ? 13.783 -5.582 -27.535 1.00 56.34 108 PRO A C 1
ATOM 882 O O . PRO A 1 108 ? 12.675 -6.090 -27.659 1.00 56.34 108 PRO A O 1
ATOM 885 N N . ALA A 1 109 ? 13.955 -4.270 -27.332 1.00 58.34 109 ALA A N 1
ATOM 886 C CA . ALA A 1 109 ? 12.875 -3.288 -27.361 1.00 58.34 109 ALA A CA 1
ATOM 887 C C . ALA A 1 109 ? 12.490 -2.847 -28.787 1.00 58.34 109 ALA A C 1
ATOM 889 O O . ALA A 1 109 ? 11.387 -2.344 -28.973 1.00 58.34 109 ALA A O 1
ATOM 890 N N . LEU A 1 110 ? 13.372 -3.037 -29.778 1.00 61.66 110 LEU A N 1
ATOM 891 C CA . LEU A 1 110 ? 13.117 -2.715 -31.191 1.00 61.66 110 LEU A CA 1
ATOM 892 C C . LEU A 1 110 ? 12.661 -3.942 -31.998 1.00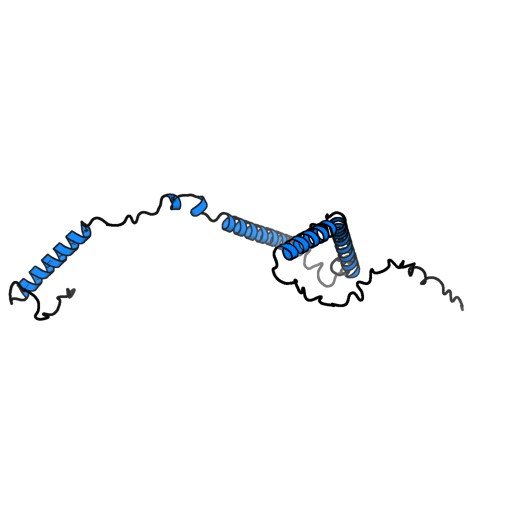 61.66 110 LEU A C 1
ATOM 894 O O . LEU A 1 110 ? 12.078 -3.795 -33.067 1.00 61.66 110 LEU A O 1
ATOM 898 N N . ASP A 1 111 ? 12.878 -5.150 -31.474 1.00 68.38 111 ASP A N 1
ATOM 899 C CA . ASP A 1 111 ? 12.410 -6.396 -32.078 1.00 68.38 111 ASP A CA 1
ATOM 900 C C . ASP A 1 111 ? 10.983 -6.718 -31.605 1.00 68.38 111 ASP A C 1
ATOM 902 O O . ASP A 1 111 ? 10.740 -7.510 -30.685 1.00 68.38 111 ASP A O 1
ATOM 906 N N . GLY A 1 112 ? 10.016 -6.031 -32.220 1.00 75.25 112 GLY A N 1
ATOM 907 C CA . GLY A 1 112 ? 8.595 -6.194 -31.916 1.00 75.25 112 GLY A CA 1
ATOM 908 C C . GLY A 1 112 ? 8.101 -7.632 -32.100 1.00 75.25 112 GLY A C 1
ATOM 909 O O . GLY A 1 112 ? 7.164 -8.045 -31.420 1.00 75.25 112 GLY A O 1
ATOM 910 N N . GLU A 1 113 ? 8.743 -8.422 -32.961 1.00 81.56 113 GLU A N 1
ATOM 911 C CA . GLU A 1 113 ? 8.399 -9.824 -33.175 1.00 81.56 113 GLU A CA 1
ATOM 912 C C . GLU A 1 113 ? 8.843 -10.703 -32.004 1.00 81.56 113 GLU A C 1
ATOM 914 O O . GLU A 1 113 ? 8.009 -11.407 -31.432 1.00 81.56 113 GLU A O 1
ATOM 919 N N . LYS A 1 114 ? 10.100 -10.589 -31.553 1.00 82.00 114 LYS A N 1
ATOM 920 C CA . LYS A 1 114 ? 10.565 -11.283 -30.336 1.00 82.00 114 LYS A CA 1
ATOM 921 C C . LYS A 1 114 ? 9.775 -10.872 -29.093 1.00 82.00 114 LYS A C 1
ATOM 923 O O . LYS A 1 114 ? 9.537 -11.692 -28.206 1.00 82.00 114 LYS A O 1
ATOM 928 N N . ALA A 1 115 ? 9.358 -9.610 -29.000 1.00 82.44 115 ALA A N 1
ATOM 929 C CA . ALA A 1 115 ? 8.506 -9.154 -27.905 1.00 82.44 115 ALA A CA 1
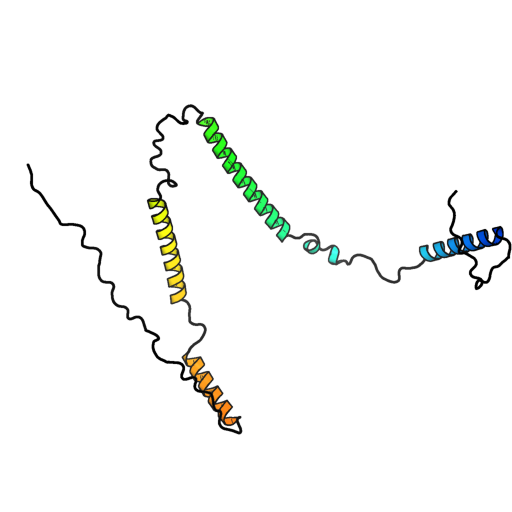ATOM 930 C C . ALA A 1 115 ? 7.107 -9.795 -27.960 1.00 82.44 115 ALA A C 1
ATOM 932 O O . ALA A 1 115 ? 6.594 -10.226 -26.925 1.00 82.44 115 ALA A O 1
ATOM 933 N N . ARG A 1 116 ? 6.506 -9.897 -29.155 1.00 85.44 116 ARG A N 1
ATOM 934 C CA . ARG A 1 116 ? 5.220 -10.580 -29.364 1.00 85.44 116 ARG A CA 1
ATOM 935 C C . ARG A 1 116 ? 5.312 -12.065 -29.025 1.00 85.44 116 ARG A C 1
ATOM 937 O O . ARG A 1 116 ? 4.514 -12.527 -28.221 1.00 85.44 116 ARG A O 1
ATOM 944 N N . THR A 1 117 ? 6.311 -12.785 -29.535 1.00 89.75 117 THR A N 1
ATOM 945 C CA . THR A 1 117 ? 6.467 -14.228 -29.268 1.00 89.75 117 THR A CA 1
ATOM 946 C C . THR A 1 117 ? 6.672 -14.525 -27.784 1.00 89.75 117 THR A C 1
ATOM 948 O O . THR A 1 117 ? 6.055 -15.447 -27.253 1.00 89.75 117 THR A O 1
ATOM 951 N N . ARG A 1 118 ? 7.457 -13.704 -27.069 1.00 88.81 118 ARG A N 1
ATOM 952 C CA . ARG A 1 118 ? 7.598 -13.814 -25.606 1.00 88.81 118 ARG A CA 1
ATOM 953 C C . ARG A 1 118 ? 6.268 -13.624 -24.881 1.00 88.81 118 ARG A C 1
ATOM 955 O O . ARG A 1 118 ? 5.969 -14.411 -23.989 1.00 88.81 118 ARG A O 1
ATOM 962 N N . LYS A 1 119 ? 5.477 -12.613 -25.259 1.00 91.19 119 LYS A N 1
ATOM 963 C CA . LYS A 1 119 ? 4.143 -12.381 -24.679 1.00 91.19 119 LYS A CA 1
ATOM 964 C C . LYS A 1 119 ? 3.200 -13.548 -24.961 1.00 91.19 119 LYS A C 1
ATOM 966 O O . LYS A 1 119 ? 2.556 -14.027 -24.037 1.00 91.19 119 LYS A O 1
ATOM 971 N N . THR A 1 120 ? 3.168 -14.044 -26.198 1.00 93.38 120 THR A N 1
ATOM 972 C CA . THR A 1 120 ? 2.358 -15.208 -26.579 1.00 93.38 120 THR A CA 1
ATOM 973 C C . THR A 1 120 ? 2.736 -16.443 -25.767 1.00 93.38 120 THR A C 1
ATOM 975 O O . THR A 1 120 ? 1.847 -17.133 -25.281 1.00 93.38 120 THR A O 1
ATOM 978 N N . ARG A 1 121 ? 4.036 -16.695 -25.551 1.00 95.31 121 ARG A N 1
ATOM 979 C CA . ARG A 1 121 ? 4.505 -17.809 -24.712 1.00 95.31 121 ARG A CA 1
ATOM 980 C C . ARG A 1 121 ? 4.001 -17.691 -23.273 1.00 95.31 121 ARG A C 1
ATOM 982 O O . ARG A 1 121 ? 3.495 -18.667 -22.738 1.00 95.31 121 ARG A O 1
ATOM 989 N N . ILE A 1 122 ? 4.114 -16.504 -22.672 1.00 96.25 122 ILE A N 1
ATOM 990 C CA . ILE A 1 122 ? 3.645 -16.256 -21.299 1.00 96.25 122 ILE A CA 1
ATOM 991 C C . ILE A 1 122 ? 2.133 -16.489 -21.199 1.00 96.25 122 ILE A C 1
ATOM 993 O O . ILE A 1 122 ? 1.692 -17.249 -20.344 1.00 96.25 122 ILE A O 1
ATOM 997 N N . LEU A 1 123 ? 1.350 -15.913 -22.117 1.00 95.25 123 LEU A N 1
ATOM 998 C CA . LEU A 1 123 ? -0.104 -16.100 -22.149 1.00 95.25 123 LEU A CA 1
ATOM 999 C C . LEU A 1 123 ? -0.491 -17.574 -22.314 1.00 95.25 123 LEU A C 1
ATOM 1001 O O . LEU A 1 123 ? -1.431 -18.043 -21.679 1.00 95.25 123 LEU A O 1
ATOM 1005 N N . LEU A 1 124 ? 0.235 -18.321 -23.150 1.00 97.50 124 LEU A N 1
ATOM 1006 C CA . LEU A 1 124 ? 0.002 -19.751 -23.338 1.00 97.50 124 LEU A CA 1
ATOM 1007 C C . LEU A 1 124 ? 0.256 -20.532 -22.041 1.00 97.50 124 LEU A C 1
ATOM 1009 O O . LEU A 1 124 ? -0.558 -21.373 -21.666 1.00 97.50 124 LEU A O 1
ATOM 1013 N N . GLU A 1 125 ? 1.358 -20.244 -21.348 1.00 97.50 125 GLU A N 1
ATOM 1014 C CA . GLU A 1 125 ? 1.705 -20.879 -20.072 1.00 97.50 125 GLU A CA 1
ATOM 1015 C C . GLU A 1 125 ? 0.656 -20.582 -18.991 1.00 97.50 125 GLU A C 1
ATOM 1017 O O . GLU A 1 125 ? 0.196 -21.495 -18.300 1.00 97.50 125 GLU A O 1
ATOM 1022 N N . GLU A 1 126 ? 0.207 -19.331 -18.889 1.00 96.88 126 GLU A N 1
ATOM 1023 C CA . GLU A 1 126 ? -0.858 -18.919 -17.969 1.00 96.88 126 GLU A CA 1
ATOM 1024 C C . GLU A 1 126 ? -2.185 -19.618 -18.289 1.00 96.88 126 GLU A C 1
ATOM 1026 O O . GLU A 1 126 ? -2.826 -20.181 -17.395 1.00 96.88 126 GLU A O 1
ATOM 1031 N N . ASN A 1 127 ? -2.562 -19.672 -19.569 1.00 96.31 127 ASN A N 1
ATOM 1032 C CA . ASN A 1 127 ? -3.759 -20.374 -20.026 1.00 96.31 127 ASN A CA 1
ATOM 1033 C C . ASN A 1 127 ? -3.705 -21.870 -19.694 1.00 96.31 127 ASN A C 1
ATOM 1035 O O . ASN A 1 127 ? -4.705 -22.432 -19.252 1.00 96.31 127 ASN A O 1
ATOM 1039 N N . GLN A 1 128 ? -2.547 -22.520 -19.832 1.00 97.19 128 GLN A N 1
ATOM 1040 C CA . GLN A 1 128 ? -2.380 -23.928 -19.454 1.00 97.19 128 GLN A CA 1
ATOM 1041 C C . GLN A 1 128 ? -2.538 -24.155 -17.946 1.00 97.19 128 GLN A C 1
ATOM 1043 O O . GLN A 1 128 ? -3.086 -25.175 -17.519 1.00 97.19 128 GLN A O 1
ATOM 1048 N N . VAL A 1 129 ? -2.054 -23.234 -17.111 1.00 97.62 129 VAL A N 1
ATOM 1049 C CA . VAL A 1 129 ? -2.245 -23.308 -15.654 1.00 97.62 129 VAL A CA 1
ATOM 1050 C C . VAL A 1 129 ? -3.719 -23.117 -15.291 1.00 97.62 129 VAL A C 1
ATOM 1052 O O . VAL A 1 129 ? -4.258 -23.909 -14.516 1.00 97.62 129 VAL A O 1
ATOM 1055 N N . MET A 1 130 ? -4.391 -22.126 -15.882 1.00 95.94 130 MET A N 1
ATOM 1056 C CA . MET A 1 130 ? -5.823 -21.892 -15.667 1.00 95.94 130 MET A CA 1
ATOM 1057 C C . MET A 1 130 ? -6.668 -23.082 -16.116 1.00 95.94 130 MET A C 1
ATOM 1059 O O . MET A 1 130 ? -7.535 -23.525 -15.367 1.00 95.94 130 MET A O 1
ATOM 1063 N N . LEU A 1 131 ? -6.375 -23.647 -17.287 1.00 97.38 131 LEU A N 1
ATOM 1064 C CA . LEU A 1 131 ? -7.075 -24.818 -17.802 1.00 97.38 131 LEU A CA 1
ATOM 1065 C C . LEU A 1 131 ? -6.929 -26.012 -16.857 1.00 97.38 131 LEU A C 1
ATOM 1067 O O . LEU A 1 131 ? -7.927 -26.627 -16.490 1.00 97.38 131 LEU A O 1
ATOM 1071 N N . ARG A 1 132 ? -5.705 -26.303 -16.394 1.00 97.06 132 ARG A N 1
ATOM 1072 C 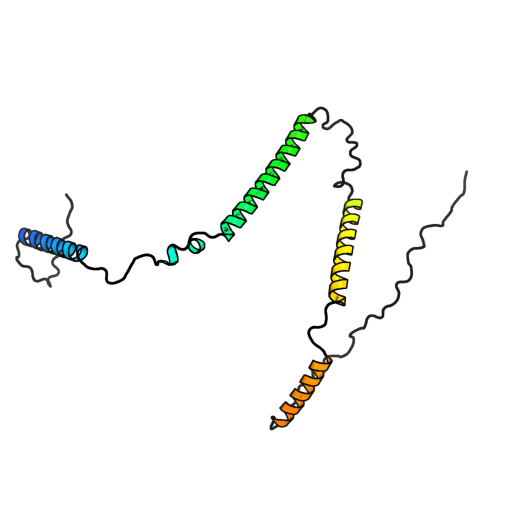CA . ARG A 1 132 ? -5.476 -27.362 -15.398 1.00 97.06 132 ARG A CA 1
ATOM 1073 C C . ARG A 1 132 ? -6.289 -27.124 -14.133 1.00 97.06 132 ARG A C 1
ATOM 1075 O O . ARG A 1 132 ? -6.909 -28.056 -13.633 1.00 97.06 132 ARG A O 1
ATOM 1082 N N . ARG A 1 133 ? -6.342 -25.881 -13.650 1.00 96.75 133 ARG A N 1
ATOM 1083 C CA . ARG A 1 133 ? -7.141 -25.524 -12.476 1.00 96.75 133 ARG A CA 1
ATOM 1084 C C . ARG A 1 133 ? -8.627 -25.768 -12.709 1.00 96.75 133 ARG A C 1
ATOM 1086 O O . ARG A 1 133 ? -9.254 -26.372 -11.849 1.00 96.75 133 ARG A O 1
ATOM 1093 N N . ILE A 1 134 ? -9.180 -25.332 -13.838 1.00 94.56 134 ILE A N 1
ATOM 1094 C CA . ILE A 1 134 ? -10.597 -25.536 -14.175 1.00 94.56 134 ILE A CA 1
ATOM 1095 C C . ILE A 1 134 ? -10.919 -27.032 -14.196 1.00 94.56 134 ILE A C 1
ATOM 1097 O O . ILE A 1 134 ? -11.860 -27.453 -13.535 1.00 94.56 134 ILE A O 1
ATOM 1101 N N . LEU A 1 135 ? -10.096 -27.835 -14.875 1.00 94.81 135 LEU A N 1
ATOM 1102 C CA . LEU A 1 135 ? -10.316 -29.279 -15.005 1.00 94.81 135 LEU A CA 1
ATOM 1103 C C . LEU A 1 135 ? -10.177 -30.039 -13.677 1.00 94.81 135 LEU A C 1
ATOM 1105 O O . LEU A 1 135 ? -10.872 -31.024 -13.453 1.00 94.81 135 LEU A O 1
ATOM 1109 N N . GLN A 1 136 ? -9.270 -29.607 -12.798 1.00 94.56 136 GLN A N 1
ATOM 1110 C CA . GLN A 1 136 ? -9.040 -30.248 -11.498 1.00 94.56 136 GLN A CA 1
ATOM 1111 C C . GLN A 1 136 ? -10.011 -29.775 -10.414 1.00 94.56 136 GLN A C 1
ATOM 1113 O O . GLN A 1 136 ? -10.158 -30.438 -9.383 1.00 94.56 136 GLN A O 1
ATOM 1118 N N . THR A 1 137 ? -10.640 -28.614 -10.601 1.00 93.06 137 THR A N 1
ATOM 1119 C CA . THR A 1 137 ? -11.555 -28.055 -9.609 1.00 93.06 137 THR A CA 1
ATOM 1120 C C . THR A 1 137 ? -12.840 -28.871 -9.616 1.00 93.06 137 THR A C 1
ATOM 1122 O O . THR A 1 137 ? -13.528 -28.971 -10.627 1.00 93.06 137 THR A O 1
ATOM 1125 N N . LYS A 1 138 ? -13.177 -29.447 -8.463 1.00 89.12 138 LYS A N 1
ATOM 1126 C CA . LYS A 1 138 ? -14.445 -30.154 -8.278 1.00 89.12 138 LYS A CA 1
ATOM 1127 C C . LYS A 1 138 ? -15.604 -29.149 -8.325 1.00 89.12 138 LYS A C 1
ATOM 1129 O O . LYS A 1 138 ? -15.468 -28.069 -7.741 1.00 89.12 138 LYS A O 1
ATOM 1134 N N . PRO A 1 139 ? -16.734 -29.476 -8.975 1.00 87.50 139 PRO A N 1
ATOM 1135 C CA . PRO A 1 139 ? -17.914 -28.624 -8.920 1.00 87.50 139 PRO A CA 1
ATOM 1136 C C . PRO A 1 139 ? -18.375 -28.486 -7.463 1.00 87.50 139 PRO A C 1
ATOM 1138 O O . PRO A 1 139 ? -18.391 -29.463 -6.716 1.00 87.50 139 PRO A O 1
ATOM 1141 N N . TYR A 1 140 ? -18.711 -27.261 -7.048 1.00 83.75 140 TYR A N 1
ATOM 1142 C CA . TYR A 1 140 ? -19.171 -26.987 -5.680 1.00 83.75 140 TYR A CA 1
ATOM 1143 C C . TYR A 1 140 ? -20.583 -27.536 -5.430 1.00 83.75 140 TYR A C 1
ATOM 1145 O O . TYR A 1 140 ? -20.910 -27.923 -4.313 1.00 83.75 140 TYR A O 1
ATOM 1153 N N . TYR A 1 141 ? -21.398 -27.605 -6.482 1.00 85.94 141 TYR A N 1
ATOM 1154 C CA . TYR A 1 141 ? -22.752 -28.137 -6.439 1.00 85.94 141 TYR A CA 1
ATOM 1155 C C . TYR A 1 141 ? -22.854 -29.387 -7.308 1.00 85.94 141 TYR A C 1
ATOM 1157 O O . TYR A 1 141 ? -22.371 -29.400 -8.441 1.00 85.94 141 TYR A O 1
ATOM 1165 N N . SER A 1 142 ? -23.505 -30.422 -6.783 1.00 87.31 142 SER A N 1
ATOM 1166 C CA . SER A 1 142 ? -23.909 -31.593 -7.556 1.00 87.31 142 SER A CA 1
ATOM 1167 C C . SER A 1 142 ? -25.321 -31.367 -8.087 1.00 87.31 142 SER A C 1
ATOM 1169 O O . SER A 1 142 ? -26.256 -31.227 -7.298 1.00 87.31 142 SER A O 1
ATOM 1171 N N . THR A 1 143 ? -25.492 -31.350 -9.410 1.00 86.62 143 THR A N 1
ATOM 1172 C CA . THR A 1 143 ? -26.811 -31.233 -10.057 1.00 86.62 143 THR A CA 1
ATOM 1173 C C . THR A 1 143 ? -27.757 -32.329 -9.574 1.00 86.62 143 THR A C 1
ATOM 1175 O O . THR A 1 143 ? -28.891 -32.044 -9.223 1.00 86.62 143 THR A O 1
ATOM 1178 N N . MET A 1 144 ? -27.246 -33.551 -9.398 1.00 89.69 144 MET A N 1
ATOM 1179 C CA . MET A 1 144 ? -28.019 -34.680 -8.867 1.00 89.69 144 MET A CA 1
ATOM 1180 C C . MET A 1 144 ? -28.539 -34.437 -7.442 1.00 89.69 144 MET A C 1
ATOM 1182 O O . MET A 1 144 ? -29.639 -34.865 -7.094 1.00 89.69 144 MET A O 1
ATOM 1186 N N . GLU A 1 145 ? -27.750 -33.777 -6.589 1.00 89.94 145 GLU A N 1
ATOM 1187 C CA . GLU A 1 145 ? -28.194 -33.431 -5.232 1.00 89.94 145 GLU A CA 1
ATOM 1188 C C . GLU A 1 145 ? -29.210 -32.293 -5.250 1.00 89.94 145 GLU A C 1
ATOM 1190 O O . GLU A 1 145 ? -30.148 -32.309 -4.456 1.00 89.94 145 GLU A O 1
ATOM 1195 N N . TRP A 1 146 ? -29.041 -31.334 -6.160 1.00 90.38 146 TRP A N 1
ATOM 1196 C CA . TRP A 1 146 ? -29.985 -30.241 -6.368 1.00 90.38 146 TRP A CA 1
ATOM 1197 C C . TRP A 1 146 ? -31.336 -30.751 -6.859 1.00 90.38 146 TRP A C 1
ATOM 1199 O O . TRP A 1 146 ? -32.358 -30.359 -6.299 1.00 90.38 146 TRP A O 1
ATOM 1209 N N . ASP A 1 147 ? -31.344 -31.670 -7.822 1.00 91.50 147 ASP A N 1
ATOM 1210 C CA . ASP A 1 147 ? -32.562 -32.292 -8.340 1.00 91.50 147 ASP A CA 1
ATOM 1211 C C . ASP A 1 147 ? -33.282 -33.051 -7.217 1.00 91.50 147 ASP A C 1
ATOM 1213 O O . ASP A 1 147 ? -34.438 -32.768 -6.911 1.00 91.50 147 ASP A O 1
ATOM 1217 N N . ARG A 1 148 ? -32.558 -33.904 -6.478 1.00 92.75 148 ARG A N 1
ATOM 1218 C CA . ARG A 1 148 ? -33.105 -34.643 -5.324 1.00 92.75 148 ARG A CA 1
ATOM 1219 C C . ARG A 1 148 ? -33.611 -33.724 -4.209 1.00 92.75 148 ARG A C 1
ATOM 1221 O O . ARG A 1 148 ? -34.574 -34.053 -3.517 1.00 92.75 148 ARG A O 1
ATOM 1228 N N . HIS A 1 149 ? -32.930 -32.608 -3.959 1.00 92.69 149 HIS A N 1
ATOM 1229 C CA . HIS A 1 149 ? -33.367 -31.619 -2.975 1.00 92.69 149 HIS A CA 1
ATOM 1230 C C . HIS A 1 149 ? -34.642 -30.912 -3.441 1.00 92.69 149 HIS A C 1
ATOM 1232 O O . HIS A 1 149 ? -35.547 -30.696 -2.636 1.00 92.69 149 HIS A O 1
ATOM 1238 N N . THR A 1 150 ? -34.720 -30.585 -4.731 1.00 89.62 150 THR A N 1
ATOM 1239 C CA . THR A 1 150 ? -35.884 -29.949 -5.353 1.00 89.62 150 THR A CA 1
ATOM 1240 C C . THR A 1 150 ? -37.092 -30.871 -5.265 1.00 89.62 150 THR A C 1
ATOM 1242 O O . THR A 1 150 ? -38.098 -30.462 -4.701 1.00 89.62 150 THR A O 1
ATOM 1245 N N . GLU A 1 151 ? -36.954 -32.144 -5.647 1.00 91.00 151 GLU A N 1
ATOM 1246 C CA . GLU A 1 151 ? -38.011 -33.160 -5.525 1.00 91.00 151 GLU A CA 1
ATOM 1247 C C . GLU A 1 151 ? -38.563 -33.261 -4.096 1.00 91.00 151 GLU A C 1
ATOM 1249 O O . GLU A 1 151 ? -39.767 -33.163 -3.877 1.00 91.00 151 GLU A O 1
ATOM 1254 N N . LYS A 1 152 ? -37.687 -33.381 -3.090 1.00 93.00 152 LYS A N 1
ATOM 1255 C CA . LYS A 1 152 ? -38.109 -33.439 -1.679 1.00 93.00 152 LYS A CA 1
ATOM 1256 C C . LYS A 1 152 ? -38.801 -32.164 -1.212 1.00 93.00 152 LYS A C 1
ATOM 1258 O O . LYS A 1 152 ? -39.715 -32.217 -0.391 1.00 93.00 152 LYS A O 1
ATOM 1263 N N . THR A 1 153 ? -38.319 -31.016 -1.679 1.00 90.19 153 THR A N 1
ATOM 1264 C CA . THR A 1 153 ? -38.900 -29.717 -1.337 1.00 90.19 153 THR A CA 1
ATOM 1265 C C . THR A 1 153 ? -40.285 -29.586 -1.960 1.00 90.19 153 THR A C 1
ATOM 1267 O O . THR A 1 153 ? -41.204 -29.138 -1.280 1.00 90.19 153 THR A O 1
ATOM 1270 N N . ASP A 1 154 ? -40.454 -30.045 -3.199 1.00 87.88 154 ASP A N 1
ATOM 1271 C CA . ASP A 1 154 ? -41.729 -30.061 -3.914 1.00 87.88 154 ASP A CA 1
ATOM 1272 C C . ASP A 1 154 ? -42.734 -31.015 -3.254 1.00 87.88 154 ASP A C 1
ATOM 1274 O O . ASP A 1 154 ? -43.891 -30.644 -3.053 1.00 87.88 154 ASP A O 1
ATOM 1278 N N . GLU A 1 155 ? -42.298 -32.208 -2.837 1.00 89.44 155 GLU A N 1
ATOM 1279 C CA . GLU A 1 155 ? -43.120 -33.149 -2.065 1.00 89.44 155 GLU A CA 1
ATOM 1280 C C . GLU A 1 155 ? -43.594 -32.536 -0.741 1.00 89.44 155 GLU A C 1
ATOM 1282 O O . GLU A 1 155 ? -44.788 -32.559 -0.427 1.00 89.44 155 GLU A O 1
ATOM 1287 N N . LEU A 1 156 ? -42.671 -31.949 0.029 1.00 92.38 156 LEU A N 1
ATOM 1288 C CA . LEU A 1 156 ? -42.981 -31.299 1.302 1.00 92.38 156 LEU A CA 1
ATOM 1289 C C . LEU A 1 156 ? -43.935 -30.118 1.106 1.00 92.38 156 LEU A C 1
ATOM 1291 O O . LEU A 1 156 ? -44.892 -29.949 1.863 1.00 92.38 156 LEU A O 1
ATOM 1295 N N . MET A 1 157 ? -43.694 -29.314 0.072 1.00 87.50 157 MET A N 1
ATOM 1296 C CA . MET A 1 157 ? -44.551 -28.193 -0.288 1.00 87.50 157 MET A CA 1
ATOM 1297 C C . MET A 1 157 ? -45.953 -28.686 -0.656 1.00 87.50 157 MET A C 1
ATOM 1299 O O . MET A 1 157 ? -46.937 -28.141 -0.163 1.00 87.50 157 MET A O 1
ATOM 1303 N N . GLY A 1 158 ? -46.060 -29.770 -1.429 1.00 85.94 158 GLY A N 1
ATOM 1304 C CA . GLY A 1 158 ? -47.330 -30.424 -1.740 1.00 85.94 158 GLY A CA 1
ATOM 1305 C C . GLY A 1 158 ? -48.097 -30.879 -0.494 1.00 85.94 158 GLY A C 1
ATOM 1306 O O . GLY A 1 158 ? -49.313 -30.715 -0.440 1.00 85.94 158 GLY A O 1
ATOM 1307 N N . GLN A 1 159 ? -47.402 -31.392 0.527 1.00 88.25 159 GLN A N 1
ATOM 1308 C CA . GLN A 1 159 ? -48.012 -31.803 1.800 1.00 88.25 159 GLN A CA 1
ATOM 1309 C C . GLN A 1 159 ? -48.456 -30.616 2.670 1.00 88.25 159 GLN A C 1
ATOM 1311 O O . GLN A 1 159 ? -49.482 -30.694 3.344 1.00 88.25 159 GLN A O 1
ATOM 1316 N N . MET A 1 160 ? -47.689 -29.522 2.681 1.00 86.62 160 MET A N 1
ATOM 1317 C CA . MET A 1 160 ? -47.980 -28.334 3.494 1.00 86.62 160 MET A CA 1
ATOM 1318 C C . MET A 1 160 ? -49.042 -27.421 2.870 1.00 86.62 160 MET A C 1
ATOM 1320 O O . MET A 1 160 ? -49.716 -26.667 3.578 1.00 86.62 160 MET A O 1
ATOM 1324 N N . CYS A 1 161 ? -49.193 -27.442 1.548 1.00 84.12 161 CYS A N 1
ATOM 1325 C CA . CYS A 1 161 ? -50.085 -26.533 0.848 1.00 84.12 161 CYS A CA 1
ATOM 1326 C C . CYS A 1 161 ? -51.544 -27.015 0.865 1.00 84.12 161 CYS A C 1
ATOM 1328 O O . CYS A 1 161 ? -51.884 -28.098 0.405 1.00 84.12 161 CYS A O 1
ATOM 1330 N N . ARG A 1 162 ? -52.451 -26.138 1.313 1.00 82.69 162 ARG A N 1
ATOM 1331 C CA . ARG A 1 162 ? -53.910 -26.365 1.279 1.00 82.69 162 ARG A CA 1
ATOM 1332 C C . ARG A 1 162 ? -54.500 -26.358 -0.142 1.00 82.69 162 ARG A C 1
ATOM 1334 O O . ARG A 1 162 ? -55.599 -26.860 -0.353 1.00 82.69 162 ARG A O 1
ATOM 1341 N N . TYR A 1 163 ? -53.790 -25.762 -1.098 1.00 81.31 163 TYR A N 1
ATOM 1342 C CA . TYR A 1 163 ? -54.203 -25.598 -2.494 1.00 81.31 163 TYR A CA 1
ATOM 1343 C C . TYR A 1 163 ? -53.064 -26.032 -3.428 1.00 81.31 163 TYR A C 1
ATOM 1345 O O . TYR A 1 163 ? -51.903 -25.896 -3.042 1.00 81.31 163 TYR A O 1
ATOM 1353 N N . PRO A 1 164 ? -53.358 -26.526 -4.648 1.00 77.62 164 PRO A N 1
ATOM 1354 C CA . PRO A 1 164 ? -52.327 -27.017 -5.558 1.00 77.62 164 PRO A CA 1
ATOM 1355 C C . PRO A 1 164 ? -51.344 -25.904 -5.932 1.00 77.62 164 PRO A C 1
ATOM 1357 O O . PRO A 1 164 ? -51.745 -24.835 -6.405 1.00 77.62 164 PRO A O 1
ATOM 1360 N N . VAL A 1 165 ? -50.054 -26.176 -5.738 1.00 67.62 165 VAL A N 1
ATOM 1361 C CA . VAL A 1 165 ? -48.971 -25.240 -6.043 1.00 67.62 165 VAL A CA 1
ATOM 1362 C C . VAL A 1 165 ? -48.862 -25.092 -7.559 1.00 67.62 165 VAL A C 1
ATOM 1364 O O . VAL A 1 165 ? -48.396 -25.983 -8.265 1.00 67.62 165 VAL A O 1
ATOM 1367 N N . ARG A 1 166 ? -49.303 -23.947 -8.083 1.00 67.81 166 ARG A N 1
ATOM 1368 C CA . ARG A 1 166 ? -49.077 -23.568 -9.481 1.00 67.81 166 ARG A CA 1
ATOM 1369 C C . ARG A 1 166 ? -47.722 -22.882 -9.588 1.00 67.81 166 ARG A C 1
ATOM 1371 O O . ARG A 1 166 ? -47.651 -21.657 -9.637 1.00 67.81 166 ARG A O 1
ATOM 1378 N N . LEU A 1 167 ? -46.648 -23.669 -9.609 1.00 64.19 167 LEU A N 1
ATOM 1379 C CA . LEU A 1 167 ? -45.359 -23.162 -10.070 1.00 64.19 167 LEU A CA 1
ATOM 1380 C C . LEU A 1 167 ? -45.548 -22.772 -11.537 1.00 64.19 167 LEU A C 1
ATOM 1382 O O . LEU A 1 167 ? -45.908 -23.612 -12.366 1.00 64.19 167 LEU A O 1
ATOM 1386 N N . ALA A 1 168 ? -45.395 -21.487 -11.853 1.00 58.31 168 ALA A N 1
ATOM 1387 C CA . ALA A 1 168 ? -45.395 -21.040 -13.234 1.00 58.31 168 ALA A CA 1
ATOM 1388 C C . ALA A 1 168 ? -44.255 -21.780 -13.941 1.00 58.31 168 ALA A C 1
ATOM 1390 O O . ALA A 1 168 ? -43.083 -21.497 -13.701 1.00 58.31 168 ALA A O 1
ATOM 1391 N N . LYS A 1 169 ? -44.594 -22.766 -14.781 1.00 55.19 169 LYS A N 1
ATOM 1392 C CA . LYS A 1 169 ? -43.652 -23.302 -15.759 1.00 55.19 169 LYS A CA 1
ATOM 1393 C C . LYS A 1 169 ? -43.290 -22.128 -16.653 1.00 55.19 169 LYS A C 1
ATOM 1395 O O . LYS A 1 169 ? -44.026 -21.816 -17.587 1.00 55.19 169 LYS A O 1
ATOM 1400 N N . ASN A 1 170 ? -42.177 -21.469 -16.354 1.00 52.00 170 ASN A N 1
ATOM 1401 C CA . ASN A 1 170 ? -41.491 -20.676 -17.350 1.00 52.00 170 ASN A CA 1
ATOM 1402 C C . ASN A 1 170 ? -41.098 -21.679 -18.430 1.00 52.00 170 ASN A C 1
ATOM 1404 O O . ASN A 1 170 ? -40.117 -22.405 -18.289 1.00 52.00 170 ASN A O 1
ATOM 1408 N N . GLN A 1 171 ? -41.913 -21.768 -19.479 1.00 48.41 171 GLN A N 1
ATOM 1409 C CA . GLN A 1 171 ? -41.486 -22.298 -20.764 1.00 48.41 171 GLN A CA 1
ATOM 1410 C C . GLN A 1 171 ? -40.464 -21.303 -21.320 1.00 48.41 171 GLN A C 1
ATOM 1412 O O . GLN A 1 171 ? -40.764 -20.498 -22.191 1.00 48.41 171 GLN A O 1
ATOM 1417 N N . GLY A 1 172 ? -39.291 -21.267 -20.695 1.00 48.69 172 GLY A N 1
ATOM 1418 C CA . GLY A 1 172 ? -38.106 -20.642 -21.239 1.00 48.69 172 GLY A CA 1
ATOM 1419 C C . GLY A 1 172 ? -37.398 -21.717 -22.034 1.00 48.69 172 GLY A C 1
ATOM 1420 O O . GLY A 1 172 ? -36.746 -22.571 -21.440 1.00 48.69 172 GLY A O 1
ATOM 1421 N N . ASP A 1 173 ? -37.642 -21.708 -23.340 1.00 45.44 173 ASP A N 1
ATOM 1422 C CA . ASP A 1 173 ? -36.806 -22.254 -24.405 1.00 45.44 173 ASP A CA 1
ATOM 1423 C C . ASP A 1 173 ? -35.618 -23.108 -23.940 1.00 45.44 173 ASP A C 1
ATOM 1425 O O . ASP A 1 173 ? -34.503 -22.633 -23.734 1.00 45.44 173 ASP A O 1
ATOM 1429 N N . SER A 1 174 ? -35.834 -24.421 -23.884 1.00 45.72 174 SER A N 1
ATOM 1430 C CA . SER A 1 174 ? -34.767 -25.421 -23.941 1.00 45.72 174 SER A CA 1
ATOM 1431 C C . SER A 1 174 ? -34.265 -25.632 -25.380 1.00 45.72 174 SER A C 1
ATOM 1433 O O . SER A 1 174 ? -33.828 -26.724 -25.744 1.00 45.72 174 SER A O 1
ATOM 1435 N N . SER A 1 175 ? -34.306 -24.593 -26.222 1.00 43.25 175 SER A N 1
ATOM 1436 C CA . SER A 1 175 ? -33.619 -24.574 -27.510 1.00 43.25 175 SER A CA 1
ATOM 1437 C C . SER A 1 175 ? -32.208 -24.003 -27.336 1.00 43.25 175 SER A C 1
ATOM 1439 O O . SER A 1 175 ? -32.028 -22.822 -27.054 1.00 43.25 175 SER A O 1
ATOM 1441 N N . SER A 1 176 ? -31.223 -24.878 -27.548 1.00 43.53 176 SER A N 1
ATOM 1442 C CA . SER A 1 176 ? -29.792 -24.614 -27.754 1.00 43.53 176 SER A CA 1
ATOM 1443 C C . SER A 1 176 ? -28.950 -24.146 -26.555 1.00 43.53 176 SER A C 1
ATOM 1445 O O . SER A 1 176 ? -28.411 -23.043 -26.552 1.00 43.53 176 SER A O 1
ATOM 1447 N N . LEU A 1 177 ? -28.642 -25.058 -25.625 1.00 41.38 177 LEU A N 1
ATOM 1448 C CA . LEU A 1 177 ? -27.227 -25.211 -25.265 1.00 41.38 177 LEU A CA 1
ATOM 1449 C C . LEU A 1 177 ? -26.615 -26.134 -26.316 1.00 41.38 177 LEU A C 1
ATOM 1451 O O . LEU A 1 177 ? -26.706 -27.357 -26.227 1.00 41.38 177 LEU A O 1
ATOM 1455 N N . HIS A 1 178 ? -26.034 -25.528 -27.347 1.00 39.53 178 HIS A N 1
ATOM 1456 C CA . HIS A 1 178 ? -25.136 -26.222 -28.253 1.00 39.53 178 HIS A CA 1
ATOM 1457 C C . HIS A 1 178 ? -23.984 -26.756 -27.389 1.00 39.53 178 HIS A C 1
ATOM 1459 O O . HIS A 1 178 ? -23.101 -26.005 -26.976 1.00 39.53 178 HIS A O 1
ATOM 1465 N N . HIS A 1 179 ? -24.014 -28.050 -27.061 1.00 42.00 179 HIS A N 1
ATOM 1466 C CA . HIS A 1 179 ? -22.775 -28.786 -26.860 1.00 42.00 179 HIS A CA 1
ATOM 1467 C C . HIS A 1 179 ? -22.016 -28.593 -28.169 1.00 42.00 179 HIS A C 1
ATOM 1469 O O . HIS A 1 179 ? -22.457 -29.061 -29.218 1.00 42.00 179 HIS A O 1
ATOM 1475 N N . GLY A 1 180 ? -20.979 -27.759 -28.129 1.00 35.56 180 GLY A N 1
ATOM 1476 C CA . GLY A 1 180 ? -20.056 -27.625 -29.236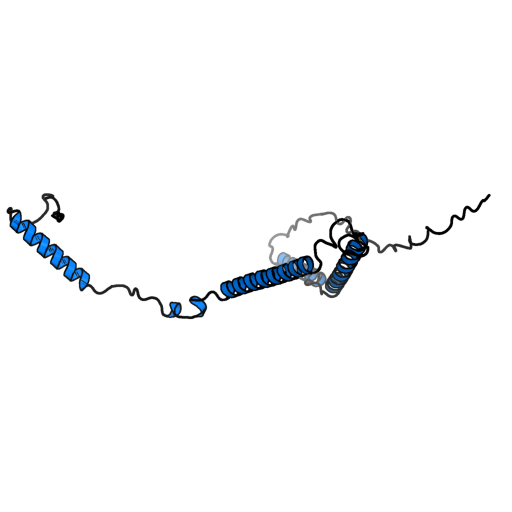 1.00 35.56 180 GLY A CA 1
ATOM 1477 C C . GLY A 1 180 ? -19.405 -28.981 -29.408 1.00 35.56 180 GLY A C 1
ATOM 1478 O O . GLY A 1 180 ? -18.547 -29.359 -28.607 1.00 35.56 180 GLY A O 1
ATOM 1479 N N . ASP A 1 181 ? -19.870 -29.717 -30.412 1.00 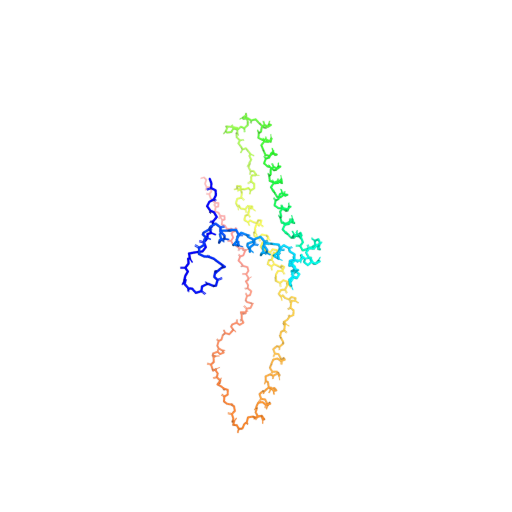36.44 181 ASP A N 1
ATOM 1480 C CA . ASP A 1 181 ? -19.169 -30.874 -30.916 1.00 36.44 181 ASP A CA 1
ATOM 1481 C C . ASP A 1 181 ? -17.713 -30.478 -31.123 1.00 36.44 181 ASP A C 1
ATOM 1483 O O . ASP A 1 181 ? -17.365 -29.449 -31.710 1.00 36.44 181 ASP A O 1
ATOM 1487 N N . THR A 1 182 ? -16.854 -31.319 -30.575 1.00 50.38 182 THR A N 1
ATOM 1488 C CA . THR A 1 182 ? -15.422 -31.337 -30.811 1.00 50.38 182 THR A CA 1
ATOM 1489 C C . THR A 1 182 ? -15.208 -31.780 -32.257 1.00 50.38 182 THR A C 1
ATOM 1491 O O . THR A 1 182 ? -14.781 -32.895 -32.536 1.00 50.38 182 THR A O 1
ATOM 1494 N N . THR A 1 183 ? -15.528 -30.915 -33.219 1.00 41.53 183 THR A N 1
ATOM 1495 C CA . THR A 1 183 ? -15.062 -31.082 -34.592 1.00 41.53 183 THR A CA 1
ATOM 1496 C C . THR A 1 183 ? -13.587 -30.738 -34.629 1.00 41.53 183 THR A C 1
ATOM 1498 O O . THR A 1 183 ? -13.181 -29.587 -34.464 1.00 41.53 183 THR A O 1
ATOM 1501 N N . ALA A 1 184 ? -12.802 -31.795 -34.809 1.00 42.06 184 ALA A N 1
ATOM 1502 C CA . ALA A 1 184 ? -11.416 -31.788 -35.221 1.00 42.06 184 ALA A CA 1
ATOM 1503 C C . ALA A 1 184 ? -11.100 -30.606 -36.150 1.00 42.06 184 ALA A C 1
ATOM 1505 O O . ALA A 1 184 ? -11.569 -30.544 -37.285 1.00 42.06 184 ALA A O 1
ATOM 1506 N N . VAL A 1 185 ? -10.251 -29.691 -35.681 1.00 41.38 185 VAL A N 1
ATOM 1507 C CA . VAL A 1 185 ? -9.481 -28.833 -36.580 1.00 41.38 185 VAL A CA 1
ATOM 1508 C C . VAL A 1 185 ? -8.348 -29.705 -37.103 1.00 41.38 185 VAL A C 1
ATOM 1510 O O . VAL A 1 185 ? -7.270 -29.783 -36.518 1.00 41.38 185 VAL A O 1
ATOM 1513 N N . SER A 1 186 ? -8.648 -30.439 -38.169 1.00 44.84 186 SER A N 1
ATOM 1514 C CA . SER A 1 186 ? -7.650 -31.017 -39.053 1.00 44.84 186 SER A CA 1
ATOM 1515 C C . SER A 1 186 ? -6.892 -29.886 -39.747 1.00 44.84 186 SER A C 1
ATOM 1517 O O . SER A 1 186 ? -7.496 -29.059 -40.427 1.00 44.84 186 SER A O 1
ATOM 1519 N N . ASP A 1 187 ? -5.578 -29.872 -39.549 1.00 46.81 187 ASP A N 1
ATOM 1520 C CA . ASP A 1 187 ? -4.556 -29.509 -40.529 1.00 46.81 187 ASP A CA 1
ATOM 1521 C C . ASP A 1 187 ? -4.921 -28.450 -41.581 1.00 46.81 187 ASP A C 1
ATOM 1523 O O . ASP A 1 187 ? -5.253 -28.745 -42.726 1.00 46.81 187 ASP A O 1
ATOM 1527 N N . THR A 1 188 ? -4.668 -27.187 -41.243 1.00 46.12 188 THR A N 1
ATOM 1528 C CA . THR A 1 188 ? -4.236 -26.191 -42.235 1.00 46.12 188 THR A CA 1
ATOM 1529 C C . THR A 1 188 ? -2.854 -25.672 -41.857 1.00 46.12 188 THR A C 1
ATOM 1531 O O . THR A 1 188 ? -2.662 -24.503 -41.538 1.00 46.12 188 THR A O 1
ATOM 1534 N N . ALA A 1 189 ? -1.879 -26.578 -41.865 1.00 44.94 189 ALA A N 1
ATOM 1535 C CA . ALA A 1 189 ? -0.455 -26.268 -41.788 1.00 44.94 189 ALA A CA 1
ATOM 1536 C C . ALA A 1 189 ? 0.313 -27.126 -42.803 1.00 44.94 189 ALA A C 1
ATOM 1538 O O . ALA A 1 189 ? 1.212 -27.871 -42.438 1.00 44.94 189 ALA A O 1
ATOM 1539 N N . SER A 1 190 ? -0.076 -27.079 -44.082 1.00 47.00 190 SER A N 1
ATOM 1540 C CA . SER A 1 190 ? 0.684 -27.652 -45.208 1.00 47.00 190 SER A CA 1
ATOM 1541 C C . SER A 1 190 ? 0.126 -27.155 -46.543 1.00 47.00 190 SER A C 1
ATOM 1543 O O . SER A 1 190 ? -0.521 -27.902 -47.263 1.00 47.00 190 SER A O 1
ATOM 1545 N N . GLN A 1 191 ? 0.336 -25.877 -46.878 1.00 45.28 191 GLN A N 1
ATOM 1546 C CA . GLN A 1 191 ? 0.262 -25.396 -48.268 1.00 45.28 191 GLN A CA 1
ATOM 1547 C C . GLN A 1 191 ? 0.912 -24.007 -48.402 1.00 45.28 191 GLN A C 1
ATOM 1549 O O . GLN A 1 191 ? 0.266 -22.993 -48.628 1.00 45.28 191 GLN A O 1
ATOM 1554 N N . ALA A 1 192 ? 2.235 -23.966 -48.239 1.00 41.62 192 ALA A N 1
ATOM 1555 C CA . ALA A 1 192 ? 3.080 -22.864 -48.707 1.00 41.62 192 ALA A CA 1
ATOM 1556 C C . ALA A 1 192 ? 4.492 -23.390 -49.018 1.00 41.62 192 ALA A C 1
ATOM 1558 O O . ALA A 1 192 ? 5.485 -22.943 -48.456 1.00 41.62 192 ALA A O 1
ATOM 1559 N N . SER A 1 193 ? 4.581 -24.419 -49.863 1.00 48.84 193 SER A N 1
ATOM 1560 C CA . SER A 1 193 ? 5.836 -24.900 -50.461 1.00 48.84 193 SER A CA 1
ATOM 1561 C C . SER A 1 193 ? 5.515 -25.805 -51.647 1.00 48.84 193 SER A C 1
ATOM 1563 O O . SER A 1 193 ? 5.382 -27.011 -51.482 1.00 48.84 193 SER A O 1
ATOM 1565 N N . SER A 1 194 ? 5.293 -25.207 -52.824 1.00 45.12 194 SER A N 1
ATOM 1566 C CA . SER A 1 194 ? 5.512 -25.801 -54.161 1.00 45.12 194 SER A CA 1
ATOM 1567 C C . SER A 1 194 ? 4.789 -24.999 -55.251 1.00 45.12 194 SER A C 1
ATOM 1569 O O . SER A 1 194 ? 3.751 -25.391 -55.769 1.00 45.12 194 SER A O 1
ATOM 1571 N N . ARG A 1 195 ? 5.380 -23.880 -55.676 1.00 39.00 195 ARG A N 1
ATOM 1572 C CA . ARG A 1 195 ? 5.346 -23.506 -57.097 1.00 39.00 195 ARG A CA 1
ATOM 1573 C C . ARG A 1 195 ? 6.747 -23.092 -57.511 1.00 39.00 195 ARG A C 1
ATOM 1575 O O . ARG A 1 195 ? 7.133 -21.933 -57.435 1.00 39.00 195 ARG A O 1
ATOM 1582 N N . LEU A 1 196 ? 7.507 -24.114 -57.897 1.00 42.78 196 LEU A N 1
ATOM 1583 C CA . LEU A 1 196 ? 8.625 -23.983 -58.816 1.00 42.78 196 LEU A CA 1
ATOM 1584 C C . LEU A 1 196 ? 8.097 -23.344 -60.104 1.00 42.78 196 LEU A C 1
ATOM 1586 O O . LEU A 1 196 ? 7.186 -23.869 -60.738 1.00 42.78 196 LEU A O 1
ATOM 1590 N N . GLY A 1 197 ? 8.685 -22.213 -60.465 1.00 36.78 197 GLY A N 1
ATOM 1591 C CA . GLY A 1 197 ? 8.606 -21.614 -61.786 1.00 36.78 197 GLY A CA 1
ATOM 1592 C C . GLY A 1 197 ? 10.021 -21.291 -62.230 1.00 36.78 197 GLY A C 1
ATOM 1593 O O . GLY A 1 197 ? 10.422 -20.135 -62.254 1.00 36.78 197 GLY A O 1
ATOM 1594 N N . SER A 1 198 ? 10.804 -22.331 -62.506 1.00 46.66 198 SER A N 1
ATOM 1595 C CA . SER A 1 198 ? 12.017 -22.209 -63.300 1.00 46.66 198 SER A CA 1
ATOM 1596 C C . SER A 1 198 ? 11.624 -21.957 -64.756 1.00 46.66 198 SER A C 1
ATOM 1598 O O . SER A 1 198 ? 11.100 -22.858 -65.406 1.00 46.66 198 SER A O 1
ATOM 1600 N N . SER A 1 199 ? 11.937 -20.780 -65.288 1.00 46.75 199 SER A N 1
ATOM 1601 C CA . SER A 1 199 ? 12.443 -20.685 -66.657 1.00 46.75 199 SER A CA 1
ATOM 1602 C C . SER A 1 199 ? 13.326 -19.448 -66.799 1.00 46.75 199 SER A C 1
ATOM 1604 O O . SER A 1 199 ? 12.859 -18.316 -66.762 1.00 46.75 199 SER A O 1
ATOM 1606 N N . ARG A 1 200 ? 14.620 -19.740 -66.943 1.00 47.34 200 ARG A N 1
ATOM 1607 C CA . ARG A 1 200 ? 15.673 -18.963 -67.622 1.00 47.34 200 ARG A CA 1
ATOM 1608 C C . ARG A 1 200 ? 15.256 -18.583 -69.063 1.00 47.34 200 ARG A C 1
ATOM 1610 O O . ARG A 1 200 ? 14.253 -19.139 -69.526 1.00 47.34 200 ARG A O 1
ATOM 1617 N N . PRO A 1 201 ? 16.035 -17.785 -69.825 1.00 60.75 201 PRO A N 1
ATOM 1618 C CA . PRO A 1 201 ? 17.406 -17.287 -69.606 1.00 60.75 201 PRO A CA 1
ATOM 1619 C C . PRO A 1 201 ? 17.526 -15.797 -69.273 1.00 60.75 201 PRO A C 1
ATOM 1621 O O . PRO A 1 201 ? 16.618 -15.019 -69.630 1.00 60.75 201 PRO A O 1
#

Secondary structure (DSSP, 8-state):
----------S----S-S-HHHHHHHHHHHHHHHHHHHHHPPPSS--SPPGGGG-HHHH--HHHHHHHHHHHHHHHHHHHHHHHHHHHHHHH-GGGSSSS----TT-TTT-HHHHHHHHHHHHHHHHHHHHHHHHHSPPSS-HHHHHHHHHHHHHHHHHH-SS----------------------------SS--------